Protein AF-T0N5T0-F1 (afdb_monomer_lite)

pLDDT: mean 90.46, std 10.59, range [44.19, 98.5]

Sequence (216 aa):
MKPPRFGLLTALMFLIEILILVGFSSSGIFDNVLLHVFKGQVSNSKTVLGQFPSIFLNNLKVATIEFIPILGQAIFIYSNINDGVITSSIGLQRHVPGLFIFASVAIEPHTWIELYSYAIATSFSLYVIYLAIRNRNFLRNLGSTTVYMYCFVVLELALAALFESVEIFWQLNFSPPPLLFLSVIWVPGAIVMIFLGLLFRKILRNMNKLFSGISA

Secondary structure (DSSP, 8-state):
-PPPPHHHHHHHHHHHHHHHHHHHHTS----HHHHHHHHHHS----SHHHHHHHHHHHHHHHHHHHTSTTHHHHHHHHHHHHHHHHHHHHHHHTTS-HHHHHHHHHTSHHHHHHHHHHHHHHHHHHHHHHHHHH-GGGGGGHHHHHHHHHHHHHHHHHHHHHHHHHHHHHHHHSSSPPHHHHHHHHHHHHHHHHHHHHHHHHHHHHHHHHHHTT--

Structure (mmCIF, N/CA/C/O backbone):
data_AF-T0N5T0-F1
#
_entry.id   AF-T0N5T0-F1
#
loop_
_atom_site.group_PDB
_atom_site.id
_atom_site.type_symbol
_atom_site.label_atom_id
_atom_site.label_alt_id
_atom_site.label_comp_id
_atom_site.label_asym_id
_atom_site.label_entity_id
_atom_site.label_seq_id
_atom_site.pdbx_PDB_ins_code
_atom_site.Cartn_x
_atom_site.Cartn_y
_atom_site.Cartn_z
_atom_site.occupancy
_atom_site.B_iso_or_equiv
_atom_site.auth_seq_id
_atom_site.auth_comp_id
_atom_site.auth_asym_id
_atom_site.auth_atom_id
_atom_site.pdbx_PDB_model_num
ATOM 1 N N . MET A 1 1 ? -21.901 -9.656 21.421 1.00 57.06 1 MET A N 1
ATOM 2 C CA . MET A 1 1 ? -20.827 -10.110 20.503 1.00 57.06 1 MET A CA 1
ATOM 3 C C . MET A 1 1 ? -19.609 -9.222 20.714 1.00 57.06 1 MET A C 1
ATOM 5 O O . MET A 1 1 ? -19.786 -8.012 20.784 1.00 57.06 1 MET A O 1
ATOM 9 N N . LYS A 1 2 ? -18.408 -9.792 20.881 1.00 63.53 2 LYS A N 1
ATOM 10 C CA . LYS A 1 2 ? -17.167 -9.003 21.008 1.00 63.53 2 LYS A CA 1
ATOM 11 C C . LYS A 1 2 ? -16.773 -8.446 19.627 1.00 63.53 2 LYS A C 1
ATOM 13 O O . LYS A 1 2 ? -16.967 -9.169 18.651 1.00 63.53 2 LYS A O 1
ATOM 18 N N . PRO A 1 3 ? -16.251 -7.207 19.525 1.00 65.50 3 PRO A N 1
ATOM 19 C CA . PRO A 1 3 ? -15.755 -6.683 18.255 1.00 65.50 3 PRO A CA 1
ATOM 20 C C . PRO A 1 3 ? -14.644 -7.585 17.692 1.00 65.50 3 PRO A C 1
ATOM 22 O O . PRO A 1 3 ? -13.873 -8.155 18.477 1.00 65.50 3 PRO A O 1
ATOM 25 N N . PRO A 1 4 ? -14.540 -7.724 16.357 1.00 76.25 4 PRO A N 1
ATOM 26 C CA . PRO A 1 4 ? -13.412 -8.413 15.746 1.00 76.25 4 PRO A CA 1
ATOM 27 C C . PRO A 1 4 ? -12.109 -7.702 16.126 1.00 76.25 4 PRO A C 1
ATOM 29 O O . PRO A 1 4 ? -12.057 -6.477 16.252 1.00 76.25 4 PRO A O 1
ATOM 32 N N . ARG A 1 5 ? -11.038 -8.473 16.333 1.00 87.38 5 ARG A N 1
ATOM 33 C CA . ARG A 1 5 ? -9.715 -7.901 16.611 1.00 87.38 5 ARG A CA 1
ATOM 34 C C . ARG A 1 5 ? -9.251 -7.146 15.369 1.00 87.38 5 ARG A C 1
ATOM 36 O O . ARG A 1 5 ? -9.098 -7.770 14.325 1.00 87.38 5 ARG A O 1
ATOM 43 N N . PHE A 1 6 ? -8.977 -5.849 15.496 1.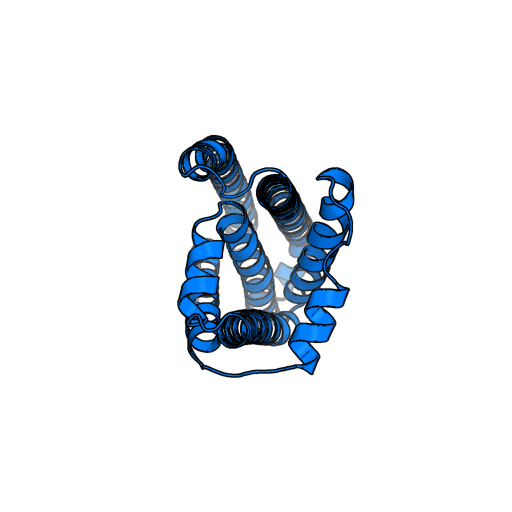00 90.19 6 PHE A N 1
ATOM 44 C CA . PHE A 1 6 ? -8.588 -5.005 14.362 1.00 90.19 6 PHE A CA 1
ATOM 45 C C . PHE A 1 6 ? -7.429 -5.597 13.547 1.00 90.19 6 PHE A C 1
ATOM 47 O O . PHE A 1 6 ? -7.538 -5.731 12.340 1.00 90.19 6 PHE A O 1
ATOM 54 N N . GLY A 1 7 ? -6.367 -6.066 14.211 1.00 90.44 7 GLY A N 1
ATOM 55 C CA . GLY A 1 7 ? -5.235 -6.679 13.509 1.00 90.44 7 GLY A CA 1
ATOM 56 C C . GLY A 1 7 ? -5.584 -7.961 12.736 1.00 90.44 7 GLY A C 1
ATOM 57 O O . GLY A 1 7 ? -4.963 -8.232 11.717 1.00 90.44 7 GLY A O 1
ATOM 58 N N . LEU A 1 8 ? -6.588 -8.731 13.181 1.00 92.00 8 LEU A N 1
ATOM 59 C CA . LEU A 1 8 ? -7.081 -9.884 12.417 1.00 92.00 8 LEU A CA 1
ATOM 60 C C . LEU A 1 8 ? -7.857 -9.419 11.181 1.00 92.00 8 LEU A C 1
ATOM 62 O O . LEU A 1 8 ? -7.684 -9.994 10.116 1.00 92.00 8 LEU A O 1
ATOM 66 N N . LEU A 1 9 ? -8.678 -8.375 11.321 1.00 94.44 9 LEU A N 1
ATOM 67 C CA . LEU A 1 9 ? -9.394 -7.776 10.197 1.00 94.44 9 LEU A CA 1
ATOM 68 C C . LEU A 1 9 ? -8.412 -7.258 9.136 1.00 94.44 9 LEU A C 1
ATOM 70 O O . LEU A 1 9 ? -8.557 -7.617 7.975 1.00 94.44 9 LEU A O 1
ATOM 74 N N . THR A 1 10 ? -7.362 -6.541 9.547 1.00 96.19 10 THR A N 1
ATOM 75 C CA . THR A 1 10 ? -6.275 -6.095 8.658 1.00 96.19 10 THR A CA 1
ATOM 76 C C . THR A 1 10 ? -5.603 -7.250 7.933 1.00 96.19 10 THR A C 1
ATOM 78 O O . THR A 1 10 ? -5.450 -7.188 6.720 1.00 96.19 10 THR A O 1
ATOM 81 N N . ALA A 1 11 ? -5.257 -8.331 8.635 1.00 96.12 11 ALA A N 1
ATOM 82 C CA . ALA A 1 11 ? -4.648 -9.498 7.997 1.00 96.12 11 ALA A CA 1
ATOM 83 C C . ALA A 1 11 ? -5.583 -10.172 6.974 1.00 96.12 11 ALA A C 1
ATOM 85 O O . ALA A 1 11 ? -5.121 -10.643 5.939 1.00 96.12 11 ALA A O 1
ATOM 86 N N . LEU A 1 12 ? -6.892 -10.209 7.248 1.00 97.19 12 LEU A N 1
ATOM 87 C CA . LEU A 1 12 ? -7.883 -10.742 6.312 1.00 97.19 12 LEU A CA 1
ATOM 88 C C . LEU A 1 12 ? -8.050 -9.842 5.084 1.00 97.19 12 LEU A C 1
ATOM 90 O O . LEU A 1 12 ? -8.068 -10.363 3.973 1.00 97.19 12 LEU A O 1
ATOM 94 N N . MET A 1 13 ? -8.137 -8.520 5.266 1.00 97.44 13 MET A N 1
ATOM 95 C CA . MET A 1 13 ? -8.242 -7.580 4.144 1.00 97.44 13 MET A CA 1
ATOM 96 C C . MET A 1 13 ? -6.997 -7.620 3.262 1.00 97.44 13 MET A C 1
ATOM 98 O O . MET A 1 13 ? -7.132 -7.696 2.048 1.00 97.44 13 MET A O 1
ATOM 102 N N . PHE A 1 14 ? -5.815 -7.702 3.869 1.00 98.00 14 PHE A N 1
ATOM 103 C CA . PHE A 1 14 ? -4.551 -7.880 3.158 1.00 98.00 14 PHE A CA 1
ATOM 104 C C . PHE A 1 14 ? -4.514 -9.175 2.329 1.00 98.00 14 PHE A C 1
ATOM 106 O O . PHE A 1 14 ? -4.047 -9.196 1.195 1.00 98.00 14 PHE A O 1
ATOM 113 N N . LEU A 1 15 ? -5.046 -10.279 2.864 1.00 98.25 15 LEU A N 1
ATOM 114 C CA . LEU A 1 15 ? -5.145 -11.525 2.103 1.00 98.25 15 LEU A CA 1
ATOM 115 C C . LEU A 1 15 ? -6.135 -11.402 0.934 1.00 98.25 15 LEU A C 1
ATOM 117 O O . LEU A 1 15 ? -5.850 -11.887 -0.157 1.00 98.25 15 LEU A O 1
ATOM 121 N N . ILE A 1 16 ? -7.292 -10.771 1.157 1.00 98.31 16 ILE A N 1
ATOM 122 C CA . ILE A 1 16 ? -8.303 -10.540 0.113 1.00 98.31 16 ILE A CA 1
ATOM 123 C C . ILE A 1 16 ? -7.718 -9.691 -1.018 1.00 98.31 16 ILE A C 1
ATOM 125 O O . ILE A 1 16 ? -7.894 -10.033 -2.183 1.00 98.31 16 ILE A O 1
ATOM 129 N N . GLU A 1 17 ? -6.994 -8.633 -0.673 1.00 97.69 17 GLU A N 1
ATOM 130 C CA . GLU A 1 17 ? -6.283 -7.759 -1.603 1.00 97.69 17 GLU A CA 1
ATOM 131 C C . GLU A 1 17 ? -5.334 -8.541 -2.517 1.00 97.69 17 GLU A C 1
ATOM 133 O O . GLU A 1 17 ? -5.476 -8.507 -3.740 1.00 97.69 17 GLU A O 1
ATOM 138 N N . ILE A 1 18 ? -4.447 -9.353 -1.929 1.00 98.12 18 ILE A N 1
ATOM 139 C CA . ILE A 1 18 ? -3.526 -10.216 -2.682 1.00 98.12 18 ILE A CA 1
ATOM 140 C C . ILE A 1 18 ? -4.292 -11.158 -3.616 1.00 98.12 18 ILE A C 1
ATOM 142 O O . ILE A 1 18 ? -3.895 -11.345 -4.765 1.00 98.12 18 ILE A O 1
ATOM 146 N N . LEU A 1 19 ? -5.387 -11.762 -3.148 1.00 98.38 19 LEU A N 1
ATOM 147 C CA . LEU A 1 19 ? -6.178 -12.683 -3.966 1.00 98.38 19 LEU A CA 1
ATOM 148 C C . LEU A 1 19 ? -6.824 -11.982 -5.167 1.00 98.38 19 LEU A C 1
ATOM 150 O O . LEU A 1 19 ? -6.833 -12.554 -6.258 1.00 98.38 19 LEU A O 1
ATOM 154 N N . ILE A 1 20 ? -7.330 -10.757 -4.992 1.00 98.31 20 ILE A N 1
ATOM 155 C CA . ILE A 1 20 ? -7.878 -9.954 -6.094 1.00 98.31 20 ILE A CA 1
ATOM 156 C C . ILE A 1 20 ? -6.763 -9.629 -7.092 1.00 98.31 20 ILE A C 1
ATOM 158 O O . ILE A 1 20 ? -6.918 -9.909 -8.281 1.00 98.31 20 ILE A O 1
ATOM 162 N N . LEU A 1 21 ? -5.622 -9.122 -6.619 1.00 98.00 21 LEU A N 1
ATOM 163 C CA . LEU A 1 21 ? -4.493 -8.754 -7.477 1.00 98.00 21 LEU A CA 1
ATOM 164 C C . LEU A 1 21 ? -3.963 -9.949 -8.272 1.00 98.00 21 LEU A C 1
ATOM 166 O O . LEU A 1 21 ? -3.800 -9.849 -9.487 1.00 98.00 21 LEU A O 1
ATOM 170 N N . VAL A 1 22 ? -3.761 -11.103 -7.632 1.00 98.12 22 VAL A N 1
ATOM 171 C CA . VAL A 1 22 ? -3.330 -12.341 -8.304 1.00 98.12 22 VAL A CA 1
ATOM 172 C C . VAL A 1 22 ? -4.378 -12.817 -9.313 1.00 98.12 22 VAL A C 1
ATOM 174 O O . VAL A 1 22 ? -4.033 -13.180 -10.442 1.00 98.12 22 VAL A O 1
ATOM 177 N N . GLY A 1 23 ? -5.660 -12.796 -8.938 1.00 98.00 23 GLY A N 1
ATOM 178 C CA . GLY A 1 23 ? -6.760 -13.221 -9.802 1.00 98.00 23 GLY A CA 1
ATOM 179 C C . GLY A 1 23 ? -6.876 -12.369 -11.066 1.00 98.00 23 GLY A C 1
ATOM 180 O O . GLY A 1 23 ? -6.917 -12.902 -12.172 1.00 98.00 23 GLY A O 1
ATOM 181 N N . PHE A 1 24 ? -6.857 -11.042 -10.931 1.00 98.31 24 PHE A N 1
ATOM 182 C CA . PHE A 1 24 ? -6.993 -10.142 -12.078 1.00 98.31 24 PHE A CA 1
ATOM 183 C C . PHE A 1 24 ? -5.697 -9.999 -12.884 1.00 98.31 24 PHE A C 1
ATOM 185 O O . PHE A 1 24 ? -5.770 -9.930 -14.111 1.00 98.31 24 PHE A O 1
ATOM 192 N N . SER A 1 25 ? -4.520 -10.095 -12.260 1.00 97.62 25 SER A N 1
ATOM 193 C CA . SER A 1 25 ? -3.235 -10.135 -12.983 1.00 97.62 25 SER A CA 1
ATOM 194 C C . SER A 1 25 ? -3.070 -11.392 -13.840 1.00 97.62 25 SER A C 1
ATOM 196 O O . SER A 1 25 ? -2.354 -11.371 -14.840 1.00 97.62 25 SER A O 1
ATOM 198 N N . SER A 1 26 ? -3.725 -12.499 -13.475 1.00 96.94 26 SER A N 1
ATOM 199 C CA . SER A 1 26 ? -3.70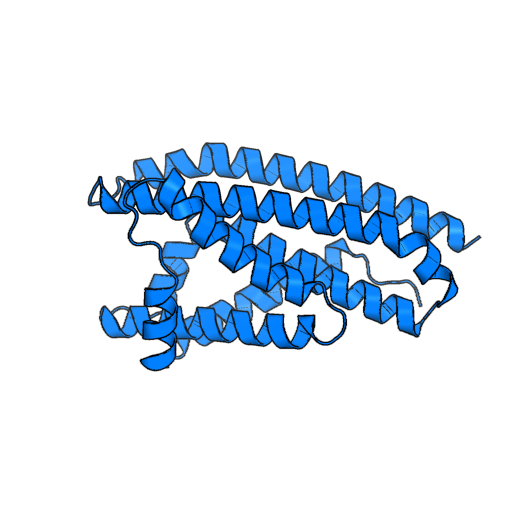8 -13.756 -14.239 1.00 96.94 26 SER A CA 1
ATOM 200 C C . SER A 1 26 ? -4.874 -13.904 -15.224 1.00 96.94 26 SER A C 1
ATOM 202 O O . SER A 1 26 ? -4.928 -14.888 -15.958 1.00 96.94 26 SER A O 1
ATOM 204 N N . SER A 1 27 ? -5.780 -12.923 -15.284 1.00 96.00 27 SER A N 1
ATOM 205 C CA . SER A 1 27 ? -7.032 -13.020 -16.046 1.00 96.00 27 SER A CA 1
ATOM 206 C C . SER A 1 27 ? -6.866 -13.001 -17.570 1.00 96.00 27 SER A C 1
ATOM 208 O O . SER A 1 27 ? -7.750 -13.470 -18.283 1.00 96.00 27 SER A O 1
ATOM 210 N N . GLY A 1 28 ? -5.767 -12.439 -18.088 1.00 94.62 28 GLY A N 1
ATOM 211 C CA . GLY A 1 28 ? -5.600 -12.221 -19.528 1.00 94.62 28 GLY A CA 1
ATOM 212 C C . GLY A 1 28 ? -6.523 -11.133 -20.092 1.00 94.62 28 GLY A C 1
ATOM 213 O O . GLY A 1 28 ? -6.705 -11.051 -21.305 1.00 94.62 28 GLY A O 1
ATOM 214 N N . ILE A 1 29 ? -7.107 -10.291 -19.233 1.00 96.50 29 ILE A N 1
ATOM 215 C CA . ILE A 1 29 ? -7.874 -9.115 -19.650 1.00 96.50 29 ILE A CA 1
ATOM 216 C C . ILE A 1 29 ? -6.902 -8.044 -20.158 1.00 96.50 29 ILE A C 1
ATOM 218 O O . ILE A 1 29 ? -5.885 -7.763 -19.518 1.00 96.50 29 ILE A O 1
ATOM 222 N N . PHE A 1 30 ? -7.231 -7.448 -21.306 1.00 95.56 30 PHE A N 1
ATOM 223 C CA . PHE A 1 30 ? -6.518 -6.316 -21.893 1.00 95.56 30 PHE A CA 1
ATOM 224 C C . PHE A 1 30 ? -7.443 -5.103 -21.983 1.00 95.56 30 PHE A C 1
ATOM 226 O O . PHE A 1 30 ? -8.421 -5.128 -22.732 1.00 95.56 30 PHE A O 1
ATOM 233 N N . ASP A 1 31 ? -7.118 -4.036 -21.256 1.00 96.25 31 ASP A N 1
ATOM 234 C CA . ASP A 1 31 ? -7.855 -2.772 -21.293 1.00 96.25 31 ASP A CA 1
ATOM 235 C C . ASP A 1 31 ? -6.925 -1.620 -21.700 1.00 96.25 31 ASP A C 1
ATOM 237 O O . ASP A 1 31 ? -6.117 -1.114 -20.916 1.00 96.25 31 ASP A O 1
ATOM 241 N N . ASN A 1 32 ? -7.054 -1.188 -22.957 1.00 94.19 32 ASN A N 1
ATOM 242 C CA . ASN A 1 32 ? -6.278 -0.078 -23.510 1.00 94.19 32 ASN A CA 1
ATOM 243 C C . ASN A 1 32 ? -6.578 1.265 -22.839 1.00 94.19 32 ASN A C 1
ATOM 245 O O . ASN A 1 32 ? -5.682 2.103 -22.735 1.00 94.19 32 ASN A O 1
ATOM 249 N N . VAL A 1 33 ? -7.829 1.497 -22.436 1.00 95.56 33 VAL A N 1
ATOM 250 C CA . VAL A 1 33 ? -8.246 2.775 -21.850 1.00 95.56 33 VAL A CA 1
ATOM 251 C C . VAL A 1 33 ? -7.637 2.891 -20.464 1.00 95.56 33 VAL A C 1
ATOM 253 O O . VAL A 1 33 ? -6.979 3.888 -20.165 1.00 95.56 33 VAL A O 1
ATOM 256 N N . LEU A 1 34 ? -7.779 1.843 -19.654 1.00 93.38 34 LEU A N 1
ATOM 257 C CA . LEU A 1 34 ? -7.213 1.796 -18.313 1.00 93.38 34 LEU A CA 1
ATOM 258 C C . LEU A 1 34 ? -5.680 1.880 -18.345 1.00 93.38 34 LEU A C 1
ATOM 260 O O . LEU A 1 34 ? -5.093 2.677 -17.616 1.00 93.38 34 LEU A O 1
ATOM 264 N N . LEU A 1 35 ? -5.028 1.144 -19.252 1.00 93.56 35 LEU A N 1
ATOM 265 C CA . LEU A 1 35 ? -3.575 1.203 -19.430 1.00 93.56 35 LEU A CA 1
ATOM 266 C C . LEU A 1 35 ? -3.090 2.596 -19.866 1.00 93.56 35 LEU A C 1
ATOM 268 O O . LEU A 1 35 ? -2.029 3.045 -19.432 1.00 93.56 35 LEU A O 1
ATOM 272 N N . HIS A 1 36 ? -3.841 3.290 -20.725 1.00 93.69 36 HIS A N 1
ATOM 273 C CA . HIS A 1 36 ? -3.515 4.656 -21.137 1.00 93.69 36 HIS A CA 1
ATOM 274 C C . HIS A 1 36 ? -3.661 5.648 -19.976 1.00 93.69 36 HIS A C 1
ATOM 276 O O . HIS A 1 36 ? -2.784 6.488 -19.777 1.00 93.69 36 HIS A O 1
ATOM 282 N N . VAL A 1 37 ? -4.737 5.540 -19.187 1.00 92.19 37 VAL A N 1
ATOM 283 C CA . VAL A 1 37 ? -4.940 6.361 -17.981 1.00 92.19 37 VAL A CA 1
ATOM 284 C C . VAL A 1 37 ? -3.801 6.145 -16.987 1.00 92.19 37 VAL A C 1
ATOM 286 O O . VAL A 1 37 ? -3.223 7.126 -16.523 1.00 92.19 37 VAL A O 1
ATOM 289 N N . PHE A 1 38 ? -3.423 4.890 -16.735 1.00 89.81 38 PHE A N 1
ATOM 290 C CA . PHE A 1 38 ? -2.294 4.545 -15.871 1.00 89.81 38 PHE A CA 1
ATOM 291 C C . PHE A 1 38 ? -0.991 5.195 -16.350 1.00 89.81 38 PHE A C 1
ATOM 293 O O . PHE A 1 38 ? -0.329 5.902 -15.597 1.00 89.81 38 PHE A O 1
ATOM 300 N N . LYS A 1 39 ? -0.652 5.056 -17.638 1.00 88.88 39 LYS A N 1
ATOM 301 C CA . LYS A 1 39 ? 0.551 5.683 -18.214 1.00 88.88 39 LYS A CA 1
ATOM 302 C C . LYS A 1 39 ? 0.553 7.208 -18.088 1.00 88.88 39 LYS A C 1
ATOM 304 O O . LYS A 1 39 ? 1.623 7.792 -17.972 1.00 88.88 39 LYS A O 1
ATOM 309 N N . GLY A 1 40 ? -0.619 7.846 -18.096 1.00 86.75 40 GLY A N 1
ATOM 310 C CA . GLY A 1 40 ? -0.758 9.286 -17.868 1.00 86.75 40 GLY A CA 1
ATOM 311 C C . GLY A 1 40 ? -0.572 9.724 -16.409 1.00 86.75 40 GLY A C 1
ATOM 312 O O . GLY A 1 40 ? -0.316 10.901 -16.168 1.00 86.75 40 GLY A O 1
ATOM 313 N N . GLN A 1 41 ? -0.700 8.807 -15.445 1.00 83.81 41 GLN A N 1
ATOM 314 C CA . GLN A 1 41 ? -0.488 9.062 -14.011 1.00 83.81 41 GLN A CA 1
ATOM 315 C C . GLN A 1 41 ? 0.971 8.855 -13.580 1.00 83.81 41 GLN A C 1
ATOM 317 O O . GLN A 1 41 ? 1.399 9.385 -12.553 1.00 83.81 41 GLN A O 1
ATOM 322 N N . VAL A 1 42 ? 1.745 8.103 -14.365 1.00 82.62 42 VAL A N 1
ATOM 323 C CA . VAL A 1 42 ? 3.173 7.888 -14.123 1.00 82.62 42 VAL A CA 1
ATOM 324 C C . VAL A 1 42 ? 3.948 9.166 -14.456 1.00 82.62 42 VAL A C 1
ATOM 326 O O . VAL A 1 42 ? 3.836 9.723 -15.548 1.00 82.62 42 VAL A O 1
ATOM 329 N N . SER A 1 43 ? 4.757 9.639 -13.506 1.00 81.94 43 SER A N 1
ATOM 330 C CA . SER A 1 43 ? 5.606 10.817 -13.703 1.00 81.94 43 SER A CA 1
ATOM 331 C C . SER A 1 43 ? 6.642 10.571 -14.803 1.00 81.94 43 SER A C 1
ATOM 333 O O . SER A 1 43 ? 7.361 9.575 -14.784 1.00 81.94 43 SER A O 1
ATOM 335 N N . ASN A 1 44 ? 6.798 11.537 -15.714 1.00 83.38 44 ASN A N 1
ATOM 336 C CA . ASN A 1 44 ? 7.882 11.538 -16.705 1.00 83.38 44 ASN A CA 1
ATOM 337 C C . ASN A 1 44 ? 9.254 11.905 -16.099 1.00 83.38 44 ASN A C 1
ATOM 339 O O . ASN A 1 44 ? 10.259 11.944 -16.816 1.00 83.38 44 ASN A O 1
ATOM 343 N N . SER A 1 45 ? 9.316 12.224 -14.800 1.00 86.62 45 SER A N 1
ATOM 344 C CA . SER A 1 45 ? 10.577 12.539 -14.131 1.00 86.62 45 SER A CA 1
ATOM 345 C C . SER A 1 45 ? 11.499 11.324 -14.083 1.00 86.62 45 SER A C 1
ATOM 347 O O . SER A 1 45 ? 11.085 10.217 -13.747 1.00 86.62 45 SER A O 1
ATOM 349 N N . LYS A 1 46 ? 12.789 11.557 -14.328 1.00 85.94 46 LYS A N 1
ATOM 350 C CA . LYS A 1 46 ? 13.854 10.557 -14.157 1.00 85.94 46 LYS A CA 1
ATOM 351 C C . LYS A 1 46 ? 14.546 10.633 -12.796 1.00 85.94 46 LYS A C 1
ATOM 353 O O . LYS A 1 46 ? 15.551 9.964 -12.604 1.00 85.94 46 LYS A O 1
ATOM 358 N N . THR A 1 47 ? 14.074 11.482 -11.882 1.00 92.38 47 THR A N 1
ATOM 359 C CA . THR A 1 47 ? 14.656 11.664 -10.543 1.00 92.38 47 THR A CA 1
ATOM 360 C C . THR A 1 47 ? 13.707 11.158 -9.465 1.00 92.38 47 THR A C 1
ATOM 362 O O . THR A 1 47 ? 12.494 11.334 -9.583 1.00 92.38 47 THR A O 1
ATOM 365 N N . VAL A 1 48 ? 14.270 10.626 -8.374 1.00 91.94 48 VAL A N 1
ATOM 366 C CA . VAL A 1 48 ? 13.514 10.157 -7.197 1.00 91.94 48 VAL A CA 1
ATOM 367 C C . VAL A 1 48 ? 12.550 11.241 -6.696 1.00 91.94 48 VAL A C 1
ATOM 369 O O . VAL A 1 48 ? 11.352 11.008 -6.570 1.00 91.94 48 VAL A O 1
ATOM 372 N N . LEU A 1 49 ? 13.047 12.468 -6.496 1.00 93.56 49 LEU A N 1
ATOM 373 C CA . LEU A 1 49 ? 12.239 13.581 -5.980 1.00 93.56 49 LEU A CA 1
ATOM 374 C C . LEU A 1 49 ? 11.131 14.041 -6.937 1.00 93.56 49 LEU A C 1
ATOM 376 O O . LEU A 1 49 ? 10.140 14.602 -6.481 1.00 93.56 49 LEU A O 1
ATOM 380 N N . GLY A 1 50 ? 11.280 13.830 -8.248 1.00 92.88 50 GLY A N 1
ATOM 381 C CA . GLY A 1 50 ? 10.234 14.177 -9.213 1.00 92.88 50 GLY A CA 1
ATOM 382 C C . GLY A 1 50 ? 9.206 13.064 -9.446 1.00 92.88 50 GLY A C 1
ATOM 383 O O . GLY A 1 50 ? 8.144 13.334 -10.004 1.00 92.88 50 GLY A O 1
ATOM 384 N N . GLN A 1 51 ? 9.500 11.825 -9.044 1.00 92.38 51 GLN A N 1
ATOM 385 C CA . GLN A 1 51 ? 8.550 10.706 -9.094 1.00 92.38 51 GLN A CA 1
ATOM 386 C C . GLN A 1 51 ? 7.711 10.627 -7.819 1.00 92.38 51 GLN A C 1
ATOM 388 O O . GLN A 1 51 ? 6.490 10.476 -7.900 1.00 92.38 51 GLN A O 1
ATOM 393 N N . PHE A 1 52 ? 8.352 10.845 -6.667 1.00 95.94 52 PHE A N 1
ATOM 394 C CA . PHE A 1 52 ? 7.755 10.712 -5.341 1.00 95.94 52 PHE A CA 1
ATOM 395 C C . PHE A 1 52 ? 6.374 11.369 -5.189 1.00 95.94 52 PHE A C 1
ATOM 397 O O . PHE A 1 52 ? 5.453 10.674 -4.764 1.00 95.94 52 PHE A O 1
ATOM 404 N N . PRO A 1 53 ? 6.153 12.652 -5.555 1.00 95.50 53 PRO A N 1
ATOM 405 C CA . PRO A 1 53 ? 4.855 13.285 -5.336 1.00 95.50 53 PRO A CA 1
ATOM 406 C C . PRO A 1 53 ? 3.729 12.631 -6.137 1.00 95.50 53 PRO A C 1
ATOM 408 O O . PRO A 1 53 ? 2.611 12.555 -5.644 1.00 95.50 53 PRO A O 1
ATOM 411 N N . SER A 1 54 ? 4.014 12.156 -7.355 1.00 94.06 54 SER A N 1
ATOM 412 C CA . SER A 1 54 ? 3.006 11.530 -8.220 1.00 94.06 54 SER A CA 1
ATOM 413 C C . SER A 1 54 ? 2.532 10.208 -7.626 1.00 94.06 54 SER A C 1
ATOM 415 O O . SER A 1 54 ? 1.331 9.994 -7.488 1.00 94.06 54 SER A O 1
ATOM 417 N N . ILE A 1 55 ? 3.486 9.372 -7.209 1.00 95.31 55 ILE A N 1
ATOM 418 C CA . ILE A 1 55 ? 3.233 8.064 -6.597 1.00 95.31 55 ILE A CA 1
ATOM 419 C C . ILE A 1 55 ? 2.512 8.250 -5.259 1.00 95.31 55 ILE A C 1
ATOM 421 O O . ILE A 1 55 ? 1.402 7.759 -5.058 1.00 95.31 55 ILE A O 1
ATOM 425 N N . PHE A 1 56 ? 3.090 9.064 -4.371 1.00 97.69 56 PHE A N 1
ATOM 426 C CA . PHE A 1 56 ? 2.539 9.308 -3.043 1.00 97.69 56 PHE A CA 1
ATOM 427 C C . PHE A 1 56 ? 1.119 9.876 -3.094 1.00 97.69 56 PHE A C 1
ATOM 429 O O . PHE A 1 56 ? 0.238 9.380 -2.397 1.00 97.69 56 PHE A O 1
ATOM 436 N N . LEU A 1 57 ? 0.869 10.911 -3.905 1.00 96.69 57 LEU A N 1
ATOM 437 C CA . LEU A 1 57 ? -0.454 11.537 -3.971 1.00 96.69 57 LEU A CA 1
ATOM 438 C C . LEU A 1 57 ? -1.493 10.630 -4.629 1.00 96.69 57 LEU A C 1
ATOM 440 O O . LEU A 1 57 ? -2.659 10.683 -4.234 1.00 96.69 57 LEU A O 1
ATOM 444 N N . ASN A 1 58 ? -1.095 9.803 -5.600 1.00 94.75 58 ASN A N 1
ATOM 445 C CA . ASN A 1 58 ? -1.992 8.819 -6.194 1.00 94.75 58 ASN A CA 1
ATOM 446 C C . ASN A 1 58 ? -2.455 7.801 -5.144 1.00 94.75 58 ASN A C 1
ATOM 448 O O . ASN A 1 58 ? -3.658 7.650 -4.918 1.00 94.75 58 ASN A O 1
ATOM 452 N N . ASN A 1 59 ? -1.509 7.198 -4.428 1.00 96.75 59 ASN A N 1
ATOM 453 C CA . ASN A 1 59 ? -1.798 6.150 -3.451 1.00 96.75 59 ASN A CA 1
ATOM 454 C C . ASN A 1 59 ? -2.518 6.719 -2.225 1.00 96.75 59 ASN A C 1
ATOM 456 O O . ASN A 1 59 ? -3.504 6.158 -1.743 1.00 96.75 59 ASN A O 1
ATOM 460 N N . LEU A 1 60 ? -2.115 7.912 -1.771 1.00 98.06 60 LEU A N 1
ATOM 461 C CA . LEU A 1 60 ? -2.803 8.612 -0.690 1.00 98.06 60 LEU A CA 1
ATOM 462 C C . LEU A 1 60 ? -4.251 8.939 -1.061 1.00 98.06 60 LEU A C 1
ATOM 464 O O . LEU A 1 60 ? -5.138 8.801 -0.218 1.00 98.06 60 LEU A O 1
ATOM 468 N N . LYS A 1 61 ? -4.521 9.360 -2.302 1.00 97.12 61 LYS A N 1
ATOM 469 C CA . LYS A 1 61 ? -5.888 9.626 -2.772 1.00 97.12 61 LYS A CA 1
ATOM 470 C C . LYS A 1 61 ? -6.754 8.370 -2.683 1.00 97.12 61 LYS A C 1
ATOM 472 O O . LYS A 1 61 ? -7.866 8.465 -2.165 1.00 97.12 61 LYS A O 1
ATOM 477 N N . VAL A 1 62 ? -6.262 7.224 -3.156 1.00 96.88 62 VAL A N 1
ATOM 478 C CA . VAL A 1 62 ? -6.989 5.944 -3.084 1.00 96.88 62 VAL A CA 1
ATOM 479 C C . VAL A 1 62 ? -7.241 5.561 -1.625 1.00 96.88 62 VAL A C 1
ATOM 481 O O . VAL A 1 62 ? -8.400 5.452 -1.220 1.00 96.88 62 VAL A O 1
ATOM 484 N N . ALA A 1 63 ? -6.193 5.503 -0.800 1.00 97.50 63 ALA A N 1
ATOM 485 C CA . ALA A 1 63 ? -6.308 5.138 0.612 1.00 97.50 63 ALA A CA 1
ATOM 486 C C . ALA A 1 63 ? -7.247 6.067 1.399 1.00 97.50 63 ALA A C 1
ATOM 488 O O . ALA A 1 63 ? -8.009 5.620 2.255 1.00 97.50 63 ALA A O 1
ATOM 489 N N . THR A 1 64 ? -7.247 7.369 1.097 1.00 97.88 64 THR A N 1
ATOM 490 C CA . THR A 1 64 ? -8.140 8.345 1.746 1.00 97.88 64 THR A CA 1
ATOM 491 C C . THR A 1 64 ? -9.606 8.029 1.475 1.00 97.88 64 THR A C 1
ATOM 493 O O . THR A 1 64 ? -10.446 8.172 2.363 1.00 97.88 64 THR A O 1
ATOM 496 N N . ILE A 1 65 ? -9.929 7.581 0.261 1.00 97.50 65 ILE A N 1
ATOM 497 C CA . ILE A 1 65 ? -11.288 7.166 -0.085 1.00 97.50 65 ILE A CA 1
ATOM 498 C C . ILE A 1 65 ? -11.620 5.829 0.592 1.00 97.50 65 ILE A C 1
ATOM 500 O O . ILE A 1 65 ? -12.731 5.666 1.098 1.00 97.50 65 ILE A O 1
ATOM 504 N N . GLU A 1 66 ? -10.661 4.906 0.682 1.00 97.31 66 GLU A N 1
ATOM 505 C CA . GLU A 1 66 ? -10.819 3.629 1.394 1.00 97.31 66 GLU A CA 1
ATOM 506 C C . GLU A 1 66 ? -11.112 3.791 2.892 1.00 97.31 66 GLU A C 1
ATOM 508 O O . GLU A 1 66 ? -11.849 2.990 3.470 1.00 97.31 66 GLU A O 1
ATOM 513 N N . PHE A 1 67 ? -10.636 4.875 3.512 1.00 94.94 67 PHE A N 1
ATOM 514 C CA . PHE A 1 67 ? -10.981 5.246 4.889 1.00 94.94 67 PHE A CA 1
ATOM 515 C C . PHE A 1 67 ? -12.464 5.602 5.085 1.00 94.94 67 PHE A C 1
ATOM 517 O O . PHE A 1 67 ? -12.957 5.557 6.217 1.00 94.94 67 PHE A O 1
ATOM 524 N N . ILE A 1 68 ? -13.193 5.958 4.021 1.00 94.56 68 ILE A N 1
ATOM 525 C CA . ILE A 1 68 ? -14.600 6.359 4.110 1.00 94.56 68 ILE A CA 1
ATOM 526 C C . ILE A 1 68 ? -15.467 5.105 4.332 1.00 94.56 68 ILE A C 1
ATOM 528 O O . ILE A 1 68 ? -15.422 4.172 3.526 1.00 94.56 68 ILE A O 1
ATOM 532 N N . PRO A 1 69 ? -16.294 5.044 5.393 1.00 92.44 69 PRO A N 1
ATOM 533 C CA . PRO A 1 69 ? -17.241 3.951 5.607 1.00 92.44 69 PRO A CA 1
ATOM 534 C C . PRO A 1 69 ? -18.134 3.704 4.385 1.00 92.44 69 PRO A C 1
ATOM 536 O O . PRO A 1 69 ? -18.638 4.649 3.783 1.00 92.44 69 PRO A O 1
ATOM 539 N N . ILE A 1 70 ? -18.383 2.432 4.061 1.00 92.19 70 ILE A N 1
ATOM 540 C CA . ILE A 1 70 ? -19.199 1.953 2.927 1.00 92.19 70 ILE A CA 1
ATOM 541 C C . ILE A 1 70 ? -18.538 2.230 1.570 1.00 92.19 70 ILE A C 1
ATOM 543 O O . ILE A 1 70 ? -18.207 1.280 0.863 1.00 92.19 70 ILE A O 1
ATOM 547 N N . LEU A 1 71 ? -18.299 3.499 1.227 1.00 94.56 71 LEU A N 1
ATOM 548 C CA . LEU A 1 71 ? -17.674 3.895 -0.039 1.00 94.56 71 LEU A CA 1
ATOM 549 C C . LEU A 1 71 ? -16.282 3.279 -0.199 1.00 94.56 71 LEU A C 1
ATOM 551 O O . LEU A 1 71 ? -15.951 2.769 -1.265 1.00 94.56 71 LEU A O 1
ATOM 555 N N . GLY A 1 72 ? -15.501 3.263 0.878 1.00 93.75 72 GLY A N 1
ATOM 556 C CA . GLY A 1 72 ? -14.151 2.728 0.866 1.00 93.75 72 GLY A CA 1
ATOM 557 C C . GLY A 1 72 ? -14.081 1.243 0.529 1.00 93.75 72 GLY A C 1
ATOM 558 O O . GLY A 1 72 ? -13.148 0.825 -0.134 1.00 93.75 72 GLY A O 1
ATOM 559 N N . GLN A 1 73 ? -15.107 0.459 0.874 1.00 95.62 73 GLN A N 1
ATOM 560 C CA . GLN A 1 73 ? -15.150 -0.971 0.540 1.00 95.62 73 GLN A CA 1
ATOM 561 C C . GLN A 1 73 ? -15.358 -1.202 -0.957 1.00 95.62 73 GLN A C 1
ATOM 563 O O . GLN A 1 73 ? -14.739 -2.083 -1.547 1.00 95.62 73 GLN A O 1
ATOM 568 N N . ALA A 1 74 ? -16.224 -0.397 -1.579 1.00 96.00 74 ALA A N 1
ATOM 569 C CA . ALA A 1 74 ? -16.430 -0.451 -3.021 1.00 96.00 74 ALA A CA 1
ATOM 570 C C . ALA A 1 74 ? -15.159 -0.023 -3.766 1.00 96.00 74 ALA A C 1
ATOM 572 O O . ALA A 1 74 ? -14.782 -0.652 -4.753 1.00 96.00 74 ALA A O 1
ATOM 573 N N . ILE A 1 75 ? -14.488 1.016 -3.264 1.00 96.94 75 ILE A N 1
ATOM 574 C CA . ILE A 1 75 ? -13.266 1.546 -3.867 1.00 96.94 75 ILE A CA 1
ATOM 575 C C . ILE A 1 75 ? -12.097 0.585 -3.703 1.00 96.94 75 ILE A C 1
ATOM 577 O O . ILE A 1 75 ? -11.432 0.353 -4.696 1.00 96.94 75 ILE A O 1
ATOM 581 N N . PHE A 1 76 ? -11.928 -0.050 -2.544 1.00 97.31 76 PHE A N 1
ATOM 582 C CA . PHE A 1 76 ? -10.918 -1.085 -2.314 1.00 97.31 76 PHE A CA 1
ATOM 583 C C . PHE A 1 76 ? -11.019 -2.254 -3.297 1.00 97.31 76 PHE A C 1
ATOM 585 O O . PHE A 1 76 ? -10.018 -2.727 -3.826 1.00 97.31 76 PHE A O 1
ATOM 592 N N . ILE A 1 77 ? -12.235 -2.735 -3.570 1.00 97.38 77 ILE A N 1
ATOM 593 C CA . ILE A 1 77 ? -12.426 -3.800 -4.562 1.00 97.38 77 ILE A CA 1
ATOM 594 C C . ILE A 1 77 ? -12.108 -3.264 -5.962 1.00 97.38 77 ILE A C 1
ATOM 596 O O . ILE A 1 77 ? -11.406 -3.914 -6.731 1.00 97.38 77 ILE A O 1
ATOM 600 N N . TYR A 1 78 ? -12.618 -2.078 -6.297 1.00 97.06 78 TYR A N 1
ATOM 601 C CA . TYR A 1 78 ? -12.449 -1.473 -7.615 1.00 97.06 78 TYR A CA 1
ATOM 602 C C . TYR A 1 78 ? -10.985 -1.133 -7.947 1.00 97.06 78 TYR A C 1
ATOM 604 O O . TYR A 1 78 ? -10.542 -1.432 -9.055 1.00 97.06 78 TYR A O 1
ATOM 612 N N . SER A 1 79 ? -10.232 -0.542 -7.014 1.00 96.44 79 SER A N 1
ATOM 613 C CA . SER A 1 79 ? -8.809 -0.213 -7.176 1.00 96.44 79 SER A CA 1
ATOM 614 C C . SER A 1 79 ? -7.992 -1.477 -7.426 1.00 96.44 79 SER A C 1
ATOM 616 O O . SER A 1 79 ? -7.336 -1.575 -8.457 1.00 96.44 79 SER A O 1
ATOM 618 N N . ASN A 1 80 ? -8.154 -2.499 -6.584 1.00 97.56 80 ASN A N 1
ATOM 619 C CA . ASN A 1 80 ? -7.434 -3.766 -6.726 1.00 97.56 80 ASN A CA 1
ATOM 620 C C . ASN A 1 80 ? -7.758 -4.520 -8.023 1.00 97.56 80 ASN A C 1
ATOM 622 O O . ASN A 1 80 ? -6.878 -5.136 -8.628 1.00 97.56 80 ASN A O 1
ATOM 626 N N . ILE A 1 81 ? -9.013 -4.472 -8.482 1.00 98.19 81 ILE A N 1
ATOM 627 C CA . ILE A 1 81 ? -9.381 -5.016 -9.797 1.00 98.19 81 ILE A CA 1
ATOM 628 C C . ILE A 1 81 ? -8.635 -4.268 -10.901 1.00 98.19 81 ILE A C 1
ATOM 630 O O . ILE A 1 81 ? -8.044 -4.905 -11.775 1.00 98.19 81 ILE A O 1
ATOM 634 N N . ASN A 1 82 ? -8.643 -2.935 -10.864 1.00 96.81 82 ASN A N 1
ATOM 635 C CA . ASN A 1 82 ? -7.980 -2.123 -11.876 1.00 96.81 82 ASN A CA 1
ATOM 636 C C . ASN A 1 82 ? -6.473 -2.367 -11.910 1.00 96.81 82 ASN A C 1
ATOM 638 O O . ASN A 1 82 ? -5.933 -2.552 -12.997 1.00 96.81 82 ASN A O 1
ATOM 642 N N . ASP A 1 83 ? -5.809 -2.441 -10.760 1.00 96.19 83 ASP A N 1
ATOM 643 C CA . ASP A 1 83 ? -4.366 -2.690 -10.689 1.00 96.19 83 ASP A CA 1
ATOM 644 C C . ASP A 1 83 ? -4.011 -4.081 -11.225 1.00 96.19 83 ASP A C 1
AT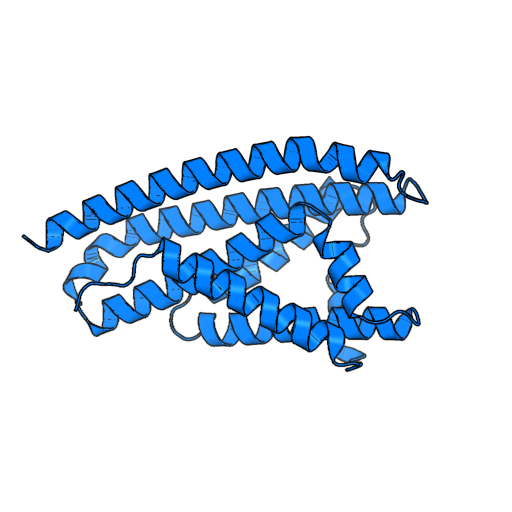OM 646 O O . ASP A 1 83 ? -3.061 -4.242 -12.000 1.00 96.19 83 ASP A O 1
ATOM 650 N N . GLY A 1 84 ? -4.838 -5.089 -10.927 1.00 97.62 84 GLY A N 1
ATOM 651 C CA . GLY A 1 84 ? -4.711 -6.416 -11.526 1.00 97.62 84 GLY A CA 1
ATOM 652 C C . GLY A 1 84 ? -4.916 -6.409 -13.048 1.00 97.62 84 GLY A C 1
ATOM 653 O O . GLY A 1 84 ? -4.141 -7.023 -13.783 1.00 97.62 84 GLY A O 1
ATOM 654 N N . VAL A 1 85 ? -5.911 -5.677 -13.560 1.00 98.19 85 VAL A N 1
ATOM 655 C CA . VAL A 1 85 ? -6.163 -5.551 -15.010 1.00 98.19 85 VAL A CA 1
ATOM 656 C C . VAL A 1 85 ? -5.055 -4.762 -15.715 1.00 98.19 85 VAL A C 1
ATOM 658 O O . VAL A 1 85 ? -4.644 -5.147 -16.813 1.00 98.19 85 VAL A O 1
ATOM 661 N N . ILE A 1 86 ? -4.523 -3.702 -15.101 1.00 97.12 86 ILE A N 1
ATOM 662 C CA . ILE A 1 86 ? -3.360 -2.952 -15.603 1.00 97.12 86 ILE A CA 1
ATOM 663 C C . ILE A 1 86 ? -2.164 -3.893 -15.712 1.00 97.12 86 ILE A C 1
ATOM 665 O O . ILE A 1 86 ? -1.523 -3.960 -16.761 1.00 97.12 86 ILE A O 1
ATOM 669 N N . THR A 1 87 ? -1.913 -4.677 -14.668 1.00 96.88 87 THR A N 1
ATOM 670 C CA . THR A 1 87 ? -0.823 -5.654 -14.624 1.00 96.88 87 THR A CA 1
ATOM 671 C C . THR A 1 87 ? -0.969 -6.726 -15.709 1.00 96.88 87 THR A C 1
ATOM 673 O O . THR A 1 87 ? -0.013 -7.006 -16.441 1.00 96.88 87 THR A O 1
ATOM 676 N N . SER A 1 88 ? -2.179 -7.266 -15.895 1.00 98.00 88 SER A N 1
ATOM 677 C CA . SER A 1 88 ? -2.507 -8.169 -17.009 1.00 98.00 88 SER A CA 1
ATOM 678 C C . SER A 1 88 ? -2.259 -7.507 -18.369 1.00 98.00 88 SER A C 1
ATOM 680 O O . SER A 1 88 ? -1.619 -8.094 -19.245 1.00 98.00 88 SER A O 1
ATOM 682 N N . SER A 1 89 ? -2.678 -6.250 -18.531 1.00 97.88 89 SER A N 1
ATOM 683 C CA . SER A 1 89 ? -2.544 -5.504 -19.785 1.00 97.88 89 SER A CA 1
ATOM 684 C C . SER A 1 89 ? -1.084 -5.213 -20.144 1.00 97.88 89 SER A C 1
ATOM 686 O O . SER A 1 89 ? -0.691 -5.347 -21.305 1.00 97.88 89 SER A O 1
ATOM 688 N N . ILE A 1 90 ? -0.255 -4.867 -19.152 1.00 95.94 90 ILE A N 1
ATOM 689 C CA . ILE A 1 90 ? 1.198 -4.708 -19.311 1.00 95.94 90 ILE A CA 1
ATOM 690 C C . ILE A 1 90 ? 1.833 -6.033 -19.734 1.00 95.94 90 ILE A C 1
ATOM 692 O O . ILE A 1 90 ? 2.663 -6.046 -20.644 1.00 95.94 90 ILE A O 1
ATOM 696 N N . GLY A 1 91 ? 1.436 -7.141 -19.103 1.00 96.00 91 GLY A N 1
ATOM 697 C CA . GLY A 1 91 ? 1.911 -8.475 -19.462 1.00 96.00 91 GLY A CA 1
ATOM 698 C C . GLY A 1 91 ? 1.626 -8.804 -20.924 1.00 96.00 91 GLY A C 1
ATOM 699 O O . GLY A 1 91 ? 2.546 -9.103 -21.687 1.00 96.00 91 GLY A O 1
ATOM 700 N N . LEU A 1 92 ? 0.373 -8.645 -21.350 1.00 96.06 92 LEU A N 1
ATOM 701 C CA . LEU A 1 92 ? -0.037 -8.890 -22.734 1.00 96.06 92 LEU A CA 1
ATOM 702 C C . LEU A 1 92 ? 0.703 -7.992 -23.732 1.00 96.06 92 LEU A C 1
ATOM 704 O O . LEU A 1 92 ? 1.154 -8.489 -24.763 1.00 96.06 92 LEU A O 1
ATOM 708 N N . GLN A 1 93 ? 0.919 -6.709 -23.409 1.00 95.81 93 GLN A N 1
ATOM 709 C CA . GLN A 1 93 ? 1.717 -5.799 -24.242 1.00 95.81 93 GLN A CA 1
ATOM 710 C C . GLN A 1 93 ? 3.182 -6.252 -24.377 1.00 95.81 93 GLN A C 1
ATOM 712 O O . GLN A 1 93 ? 3.814 -5.996 -25.401 1.00 95.81 93 GLN A O 1
ATOM 717 N N . ARG A 1 94 ? 3.735 -6.904 -23.350 1.00 94.19 94 ARG A N 1
ATOM 718 C CA . ARG A 1 94 ? 5.123 -7.393 -23.316 1.00 94.19 94 ARG A CA 1
ATOM 719 C C . ARG A 1 94 ? 5.263 -8.862 -23.721 1.00 94.19 94 ARG A C 1
ATOM 721 O O . ARG A 1 94 ? 6.370 -9.384 -23.657 1.00 94.19 94 ARG A O 1
ATOM 728 N N . HIS A 1 95 ? 4.177 -9.526 -24.123 1.00 95.50 95 HIS A N 1
ATOM 729 C CA . HIS A 1 95 ? 4.134 -10.970 -24.382 1.00 95.50 95 HIS A CA 1
ATOM 730 C C . HIS A 1 95 ? 4.615 -11.828 -23.193 1.00 95.50 95 HIS A C 1
ATOM 732 O O . HIS A 1 95 ? 5.213 -12.887 -23.373 1.00 95.50 95 HIS A O 1
ATOM 738 N N . VAL A 1 96 ? 4.335 -11.377 -21.969 1.00 95.62 96 VAL A N 1
ATOM 739 C CA . VAL A 1 96 ? 4.657 -12.067 -20.712 1.00 95.62 96 VAL A CA 1
ATOM 740 C C . VAL A 1 96 ? 3.360 -12.259 -19.918 1.00 95.62 96 VAL A C 1
ATOM 742 O O . VAL A 1 96 ? 2.535 -11.349 -19.894 1.00 95.62 96 VAL A O 1
ATOM 745 N N . PRO A 1 97 ? 3.118 -13.400 -19.246 1.00 95.62 97 PRO A N 1
ATOM 746 C CA . PRO A 1 97 ? 1.902 -13.545 -18.449 1.00 95.62 97 PRO A CA 1
ATOM 747 C C . PRO A 1 97 ? 1.830 -12.476 -17.348 1.00 95.62 97 PRO A C 1
ATOM 749 O O . PRO A 1 97 ? 2.819 -12.236 -16.656 1.00 95.62 97 PRO A O 1
ATOM 752 N N . GLY A 1 98 ? 0.664 -11.851 -17.156 1.00 95.19 98 GLY A N 1
ATOM 753 C CA . GLY A 1 98 ? 0.496 -10.758 -16.187 1.00 95.19 98 GLY A CA 1
ATOM 754 C C . GLY A 1 98 ? 0.875 -11.142 -14.755 1.00 95.19 98 GLY A C 1
ATOM 755 O O . GLY A 1 98 ? 1.436 -10.329 -14.030 1.00 95.19 98 GLY A O 1
ATOM 756 N N . LEU A 1 99 ? 0.711 -12.413 -14.374 1.00 95.38 99 LEU A N 1
ATOM 757 C CA . LEU A 1 99 ? 1.179 -12.923 -13.083 1.00 95.38 99 LEU A CA 1
ATOM 758 C C . LEU A 1 99 ? 2.697 -12.760 -12.880 1.00 95.38 99 LEU A C 1
ATOM 760 O O . LEU A 1 99 ? 3.127 -12.513 -11.760 1.00 95.38 99 LEU A O 1
ATOM 764 N N . PHE A 1 100 ? 3.511 -12.855 -13.936 1.00 96.00 100 PHE A N 1
ATOM 765 C CA . PHE A 1 100 ? 4.948 -12.576 -13.833 1.00 96.00 100 PHE A CA 1
ATOM 766 C C . PHE A 1 100 ? 5.228 -11.085 -13.661 1.00 96.00 100 PHE A C 1
ATOM 768 O O . PHE A 1 100 ? 6.176 -10.734 -12.967 1.00 96.00 100 PHE A O 1
ATOM 775 N N . ILE A 1 101 ? 4.404 -10.211 -14.248 1.00 95.56 101 ILE A N 1
ATOM 776 C CA . ILE A 1 101 ? 4.502 -8.765 -14.019 1.00 95.56 101 ILE A CA 1
ATOM 777 C C . ILE A 1 101 ? 4.173 -8.464 -12.555 1.00 95.56 101 ILE A C 1
ATOM 779 O O . ILE A 1 101 ? 4.989 -7.844 -11.879 1.00 95.56 101 ILE A O 1
ATOM 783 N N . PHE A 1 102 ? 3.065 -9.000 -12.033 1.00 95.81 102 PHE A N 1
ATOM 784 C CA . PHE A 1 102 ? 2.734 -8.902 -10.609 1.00 95.81 102 PHE A CA 1
ATOM 785 C C . PHE A 1 102 ? 3.867 -9.434 -9.727 1.00 95.81 102 PHE A C 1
ATOM 787 O O . PHE A 1 102 ? 4.317 -8.737 -8.828 1.00 95.81 102 PHE A O 1
ATOM 794 N N . ALA A 1 103 ? 4.379 -10.636 -10.010 1.00 95.06 103 ALA A N 1
ATOM 795 C CA . ALA A 1 103 ? 5.464 -11.235 -9.237 1.00 95.06 103 ALA A CA 1
ATOM 796 C C . ALA A 1 103 ? 6.748 -10.394 -9.280 1.00 95.06 103 ALA A C 1
ATOM 798 O O . ALA A 1 103 ? 7.442 -10.311 -8.274 1.00 95.06 103 ALA A O 1
ATOM 799 N N . SER A 1 104 ? 7.058 -9.759 -10.415 1.00 91.75 104 SER A N 1
ATOM 800 C CA . SER A 1 104 ? 8.232 -8.889 -10.531 1.00 91.75 104 SER A CA 1
ATOM 801 C C . SER A 1 104 ? 8.133 -7.653 -9.639 1.00 91.75 104 SER A C 1
ATOM 803 O O . SER A 1 104 ? 9.122 -7.284 -9.021 1.00 91.75 104 SER A O 1
ATOM 805 N N . VAL A 1 105 ? 6.935 -7.072 -9.520 1.00 92.06 105 VAL A N 1
ATOM 806 C CA . VAL A 1 105 ? 6.668 -5.918 -8.652 1.00 92.06 105 VAL A CA 1
ATOM 807 C C . VAL A 1 105 ? 6.578 -6.359 -7.191 1.00 92.06 105 VAL A C 1
ATOM 809 O O . VAL A 1 105 ? 7.203 -5.757 -6.335 1.00 92.06 105 VAL A O 1
ATOM 812 N N . ALA A 1 106 ? 5.929 -7.488 -6.899 1.00 94.56 106 ALA A N 1
ATOM 813 C CA . ALA A 1 106 ? 5.791 -8.033 -5.548 1.00 94.56 106 ALA A CA 1
ATOM 814 C C . ALA A 1 106 ? 7.113 -8.504 -4.908 1.00 94.56 106 ALA A C 1
ATOM 816 O O . ALA A 1 106 ? 7.136 -8.820 -3.720 1.00 94.56 106 ALA A O 1
ATOM 817 N N . ILE A 1 107 ? 8.215 -8.581 -5.658 1.00 93.12 107 ILE A N 1
ATOM 818 C CA . ILE A 1 107 ? 9.553 -8.794 -5.083 1.00 93.12 107 ILE A CA 1
ATOM 819 C C . ILE A 1 107 ? 10.120 -7.484 -4.523 1.00 93.12 107 ILE A C 1
ATOM 821 O O . ILE A 1 107 ? 11.072 -7.533 -3.755 1.00 93.12 107 ILE A O 1
ATOM 825 N N . GLU A 1 108 ? 9.552 -6.328 -4.844 1.00 93.38 108 GLU A N 1
ATOM 826 C CA . GLU A 1 108 ? 10.024 -5.040 -4.352 1.00 93.38 108 GLU A CA 1
ATOM 827 C C . GLU A 1 108 ? 9.397 -4.691 -2.986 1.00 93.38 108 GLU A C 1
ATOM 829 O O . GLU A 1 108 ? 8.225 -4.993 -2.722 1.00 93.38 108 GLU A O 1
ATOM 834 N N . PRO A 1 109 ? 10.151 -4.054 -2.073 1.00 96.25 109 PRO A N 1
ATOM 835 C CA . PRO A 1 109 ? 9.662 -3.739 -0.734 1.00 96.25 109 PRO A CA 1
ATOM 836 C C . PRO A 1 109 ? 8.518 -2.716 -0.720 1.00 96.25 109 PRO A C 1
ATOM 838 O O . PRO A 1 109 ? 7.679 -2.799 0.182 1.00 96.25 109 PRO A O 1
ATOM 841 N N . HIS A 1 110 ? 8.445 -1.776 -1.679 1.00 96.75 110 HIS A N 1
ATOM 842 C CA . HIS A 1 110 ? 7.357 -0.785 -1.715 1.00 96.75 110 HIS A CA 1
ATOM 843 C C . HIS A 1 110 ? 5.979 -1.456 -1.764 1.00 96.75 110 HIS A C 1
ATOM 845 O O . HIS A 1 110 ? 5.078 -1.034 -1.041 1.00 96.75 110 HIS A O 1
ATOM 851 N N . THR A 1 111 ? 5.838 -2.542 -2.537 1.00 96.62 111 THR A N 1
ATOM 852 C CA . THR A 1 111 ? 4.562 -3.233 -2.748 1.00 96.62 111 THR A CA 1
ATOM 853 C C . THR A 1 111 ? 3.988 -3.741 -1.433 1.00 96.62 111 THR A C 1
ATOM 855 O O . THR A 1 111 ? 2.813 -3.553 -1.145 1.00 96.62 111 THR A O 1
ATOM 858 N N . TRP A 1 112 ? 4.815 -4.335 -0.572 1.00 97.62 112 TRP A N 1
ATOM 859 C CA . TRP A 1 112 ? 4.344 -4.868 0.708 1.00 97.62 112 TRP A CA 1
ATOM 860 C C . TRP A 1 112 ? 3.924 -3.772 1.685 1.00 97.62 112 TRP A C 1
ATOM 862 O O . TRP A 1 112 ? 2.960 -3.956 2.427 1.00 97.62 112 TRP A O 1
ATOM 872 N N . ILE A 1 113 ? 4.631 -2.640 1.685 1.00 98.06 113 ILE A N 1
ATOM 873 C CA . ILE A 1 113 ? 4.293 -1.486 2.526 1.00 98.06 113 ILE A CA 1
ATOM 874 C C . ILE A 1 113 ? 2.985 -0.851 2.034 1.00 98.06 113 ILE A C 1
ATOM 876 O O . ILE A 1 113 ? 2.103 -0.550 2.838 1.00 98.06 113 ILE A O 1
ATOM 880 N N . GLU A 1 114 ? 2.834 -0.689 0.721 1.00 97.88 114 GLU A N 1
ATOM 881 C CA . GLU A 1 114 ? 1.647 -0.105 0.102 1.00 97.88 114 GLU A CA 1
ATOM 882 C C . GLU A 1 114 ? 0.394 -0.959 0.317 1.00 97.88 114 GLU A C 1
ATOM 884 O O . GLU A 1 114 ? -0.577 -0.468 0.892 1.00 97.88 114 GLU A O 1
ATOM 889 N N . LEU A 1 115 ? 0.434 -2.244 -0.046 1.00 97.44 115 LEU A N 1
ATOM 890 C CA . LEU A 1 115 ? -0.708 -3.149 0.127 1.00 97.44 115 LEU A CA 1
ATOM 891 C C . LEU A 1 115 ? -1.131 -3.223 1.604 1.00 97.44 115 LEU A C 1
ATOM 893 O O . LEU A 1 115 ? -2.307 -3.172 1.953 1.00 97.44 115 LEU A O 1
ATOM 897 N N . TYR A 1 116 ? -0.168 -3.255 2.531 1.00 97.88 116 TYR A N 1
ATOM 898 C CA . TYR A 1 116 ? -0.503 -3.238 3.955 1.00 97.88 116 TYR A CA 1
ATOM 899 C C . TYR A 1 116 ? -1.211 -1.940 4.390 1.00 97.88 116 TYR A C 1
ATOM 901 O O . TYR A 1 116 ? -2.116 -1.983 5.231 1.00 97.88 116 TYR A O 1
ATOM 909 N N . SER A 1 117 ? -0.860 -0.807 3.776 1.00 98.06 117 SER A N 1
ATOM 910 C CA . SER A 1 117 ? -1.488 0.496 4.025 1.00 98.06 117 SER A CA 1
ATOM 911 C C . SER A 1 117 ? -2.963 0.506 3.607 1.00 98.06 117 SER A C 1
ATOM 913 O O . SER A 1 117 ? -3.821 0.957 4.377 1.00 98.06 117 SER A O 1
ATOM 915 N N . TYR A 1 118 ? -3.283 -0.029 2.424 1.00 97.88 118 TYR A N 1
ATOM 916 C CA . TYR A 1 118 ? -4.663 -0.156 1.930 1.00 97.88 118 TYR A CA 1
ATOM 917 C C . TYR A 1 118 ? -5.479 -1.128 2.783 1.00 97.88 118 TYR A C 1
ATOM 919 O O . TYR A 1 118 ? -6.580 -0.799 3.244 1.00 97.88 118 TYR A O 1
ATOM 927 N N . ALA A 1 119 ? -4.898 -2.276 3.144 1.00 97.88 119 ALA A N 1
ATOM 928 C CA . ALA A 1 119 ? -5.521 -3.211 4.074 1.00 97.88 119 ALA A CA 1
ATOM 929 C C . ALA A 1 119 ? -5.877 -2.553 5.419 1.00 97.88 119 ALA A C 1
ATOM 931 O O . ALA A 1 119 ? -6.945 -2.831 5.982 1.00 97.88 119 ALA A O 1
ATOM 932 N N . ILE A 1 120 ? -5.027 -1.665 5.949 1.00 97.69 120 ILE A N 1
ATOM 933 C CA . ILE A 1 120 ? -5.320 -0.891 7.165 1.00 97.69 120 ILE A CA 1
ATOM 934 C C . ILE A 1 120 ? -6.455 0.108 6.934 1.00 97.69 120 ILE A C 1
ATOM 936 O O . ILE A 1 120 ? -7.384 0.138 7.750 1.00 97.69 120 ILE A O 1
ATOM 940 N N . ALA A 1 121 ? -6.403 0.901 5.862 1.00 97.69 121 ALA A N 1
ATOM 941 C CA . ALA A 1 121 ? -7.419 1.907 5.539 1.00 97.69 121 ALA A CA 1
ATOM 942 C C . ALA A 1 121 ? -8.814 1.275 5.420 1.00 97.69 121 ALA A C 1
ATOM 944 O O . ALA A 1 121 ? -9.763 1.661 6.115 1.00 97.69 121 ALA A O 1
ATOM 945 N N . THR A 1 122 ? -8.907 0.207 4.634 1.00 97.50 122 THR A N 1
ATOM 946 C CA . THR A 1 122 ? -10.139 -0.552 4.415 1.00 97.50 122 THR A CA 1
ATOM 947 C C . THR A 1 122 ? -10.627 -1.245 5.687 1.00 97.50 122 THR A C 1
ATOM 949 O O . THR A 1 122 ? -11.823 -1.211 6.000 1.00 97.50 122 THR A O 1
ATOM 952 N N . SER A 1 123 ? -9.723 -1.814 6.489 1.00 96.44 123 SER A N 1
ATOM 953 C CA . SER A 1 123 ? -10.084 -2.408 7.786 1.00 96.44 123 SER A CA 1
ATOM 954 C C . SER A 1 123 ? -10.600 -1.375 8.776 1.00 96.44 123 SER A C 1
ATOM 956 O O . SER A 1 123 ? -11.515 -1.661 9.550 1.00 96.44 123 SER A O 1
ATOM 958 N N . PHE A 1 124 ? -10.038 -0.166 8.758 1.00 95.12 124 PHE A N 1
ATOM 959 C CA . PHE A 1 124 ? -10.526 0.948 9.557 1.00 95.12 124 PHE A CA 1
ATOM 960 C C . PHE A 1 124 ? -11.944 1.335 9.165 1.00 95.12 124 PHE A C 1
ATOM 962 O O . PHE A 1 124 ? -12.813 1.384 10.037 1.00 95.12 124 PHE A O 1
ATOM 969 N N . SER A 1 125 ? -12.210 1.495 7.871 1.00 94.88 125 SER A N 1
ATOM 970 C CA . SER A 1 125 ? -13.556 1.738 7.347 1.00 94.88 125 SER A CA 1
ATOM 971 C C . SER A 1 125 ? -14.559 0.669 7.813 1.00 94.88 125 SER A C 1
ATOM 973 O O . SER A 1 125 ? -15.581 1.012 8.416 1.00 94.88 125 SER A O 1
ATOM 975 N N . LEU A 1 126 ? -14.240 -0.626 7.682 1.00 94.25 126 LEU A N 1
ATOM 976 C CA . LEU A 1 126 ? -15.084 -1.726 8.187 1.00 94.25 126 LEU A CA 1
ATOM 977 C C . LEU A 1 126 ? -15.296 -1.678 9.702 1.00 94.25 126 LEU A C 1
ATOM 979 O O . LEU A 1 126 ? -16.406 -1.906 10.192 1.00 94.25 126 LEU A O 1
ATOM 983 N N . TYR A 1 127 ? -14.240 -1.385 10.456 1.00 90.81 127 TYR A N 1
ATOM 984 C CA . TYR A 1 127 ? -14.312 -1.291 11.908 1.00 90.81 127 TYR A CA 1
ATOM 985 C C . TYR A 1 127 ? -15.239 -0.148 12.345 1.00 90.81 127 TYR A C 1
ATOM 987 O O . TYR A 1 127 ? -16.069 -0.337 13.237 1.00 90.81 127 TYR A O 1
ATOM 995 N N . VAL A 1 128 ? -15.178 1.007 11.673 1.00 90.62 128 VAL A N 1
ATOM 996 C CA . VAL A 1 128 ? -16.099 2.130 11.907 1.00 90.62 128 VAL A CA 1
ATOM 997 C C . VAL A 1 128 ? -17.542 1.744 11.584 1.00 90.62 128 VAL A C 1
ATOM 999 O O . VAL A 1 128 ? -18.424 2.024 12.397 1.00 90.62 128 VAL A O 1
ATOM 1002 N N . ILE A 1 129 ? -17.799 1.056 10.463 1.00 90.75 129 ILE A N 1
ATOM 1003 C CA . ILE A 1 129 ? -19.145 0.562 10.107 1.00 90.75 129 ILE A CA 1
ATOM 1004 C C . ILE A 1 129 ? -19.693 -0.344 11.215 1.00 90.75 129 ILE A C 1
ATOM 1006 O O . ILE A 1 129 ? -20.809 -0.135 11.698 1.00 90.75 129 ILE A O 1
ATOM 1010 N N . TYR A 1 130 ? -18.899 -1.324 11.660 1.00 89.12 130 TYR A N 1
ATOM 1011 C CA . TYR A 1 130 ? -19.291 -2.246 12.727 1.00 89.12 130 TYR A CA 1
ATOM 1012 C C . TYR A 1 130 ? -19.692 -1.497 14.007 1.00 89.12 130 TYR A C 1
ATOM 1014 O O . TYR A 1 130 ? -20.719 -1.800 14.624 1.00 89.12 130 TYR A O 1
ATOM 1022 N N . LEU A 1 131 ? -18.903 -0.496 14.399 1.00 85.44 131 LEU A N 1
ATOM 1023 C CA . LEU A 1 131 ? -19.151 0.297 15.600 1.00 85.44 131 LEU A CA 1
ATOM 1024 C C . LEU A 1 131 ? -20.362 1.217 15.462 1.00 85.44 131 LEU A C 1
ATOM 1026 O O . LEU A 1 131 ? -21.159 1.297 16.395 1.00 85.44 131 LEU A O 1
ATOM 1030 N N . ALA A 1 132 ? -20.543 1.860 14.308 1.00 86.56 132 ALA A N 1
ATOM 1031 C CA . ALA A 1 132 ? -21.689 2.726 14.040 1.00 86.56 132 ALA A CA 1
ATOM 1032 C C . ALA A 1 132 ? -23.022 1.966 14.158 1.00 86.56 132 ALA A C 1
ATOM 1034 O O . ALA A 1 132 ? -24.000 2.508 14.676 1.00 86.56 132 ALA A O 1
ATOM 1035 N N . ILE A 1 133 ? -23.044 0.696 13.740 1.00 86.88 133 ILE A N 1
ATOM 1036 C CA . ILE A 1 133 ? -24.218 -0.183 13.848 1.00 86.88 133 ILE A CA 1
ATOM 1037 C C . ILE A 1 133 ? -24.456 -0.631 15.298 1.00 86.88 133 ILE A C 1
ATOM 1039 O O . ILE A 1 133 ? -25.604 -0.770 15.720 1.00 86.88 133 ILE A O 1
ATOM 1043 N N . ARG A 1 134 ? -23.394 -0.892 16.072 1.00 82.56 134 ARG A N 1
ATOM 1044 C CA . ARG A 1 134 ? -23.503 -1.562 17.381 1.00 82.56 134 ARG A CA 1
ATOM 1045 C C . ARG A 1 134 ? -23.489 -0.639 18.597 1.00 82.56 134 ARG A C 1
ATOM 1047 O O . ARG A 1 134 ? -24.082 -1.011 19.605 1.00 82.56 134 ARG A O 1
ATOM 1054 N N . ASN A 1 135 ? -22.816 0.510 18.558 1.00 71.25 135 ASN A N 1
ATOM 1055 C CA . ASN A 1 135 ? -22.696 1.390 19.722 1.00 71.25 135 ASN A CA 1
ATOM 1056 C C . ASN A 1 135 ? -22.445 2.857 19.325 1.00 71.25 135 ASN A C 1
ATOM 1058 O O . ASN A 1 135 ? -21.305 3.281 19.141 1.00 71.25 135 ASN A O 1
ATOM 1062 N N . ARG A 1 136 ? -23.510 3.670 19.261 1.00 65.12 136 ARG A N 1
ATOM 1063 C CA . ARG A 1 136 ? -23.418 5.095 18.880 1.00 65.12 136 ARG A CA 1
ATOM 1064 C C . ARG A 1 136 ? -22.591 5.948 19.848 1.00 65.12 136 ARG A C 1
ATOM 1066 O O . ARG A 1 136 ? -21.945 6.893 19.406 1.00 65.12 136 ARG A O 1
ATOM 1073 N N . ASN A 1 137 ? -22.540 5.593 21.135 1.00 65.75 137 ASN A N 1
ATOM 1074 C CA . ASN A 1 137 ? -21.750 6.328 22.135 1.00 65.75 137 ASN A CA 1
ATOM 1075 C C . ASN A 1 137 ? -20.235 6.193 21.897 1.00 65.75 137 ASN A C 1
ATOM 1077 O O . ASN A 1 137 ? -19.447 7.006 22.377 1.00 65.75 137 ASN A O 1
ATOM 1081 N N . PHE A 1 138 ? -19.831 5.202 21.102 1.00 65.81 138 PHE A N 1
ATOM 1082 C CA . PHE A 1 138 ? -18.446 4.937 20.736 1.00 65.81 138 PHE A CA 1
ATOM 1083 C C . PHE A 1 138 ? -17.901 5.902 19.671 1.00 65.81 138 PHE A C 1
ATOM 1085 O O . PHE A 1 138 ? -16.692 6.125 19.598 1.00 65.81 138 PHE A O 1
ATOM 1092 N N . LEU A 1 139 ? -18.783 6.535 18.885 1.00 67.62 139 LEU A N 1
ATOM 1093 C CA . LEU A 1 139 ? -18.402 7.530 17.874 1.00 67.62 139 LEU A CA 1
ATOM 1094 C C . LEU A 1 139 ? -17.718 8.760 18.496 1.00 67.62 139 LEU A C 1
ATOM 1096 O O . LEU A 1 139 ? -16.917 9.420 17.838 1.00 67.62 139 LEU A O 1
ATOM 1100 N N . ARG A 1 140 ? -17.961 9.033 19.785 1.00 68.50 140 ARG A N 1
ATOM 1101 C CA . ARG A 1 140 ? -17.383 10.180 20.500 1.00 68.50 140 ARG A CA 1
ATOM 1102 C C . ARG A 1 140 ? -15.858 10.096 20.663 1.00 68.50 140 ARG A C 1
ATOM 1104 O O . ARG A 1 140 ? -15.200 11.129 20.644 1.00 68.50 140 ARG A O 1
ATOM 1111 N N . ASN A 1 141 ? -15.293 8.889 20.760 1.00 70.25 141 ASN A N 1
ATOM 1112 C CA . ASN A 1 141 ? -13.845 8.667 20.933 1.00 70.25 141 ASN A CA 1
ATOM 1113 C C . ASN A 1 141 ? -13.135 8.255 19.628 1.00 70.25 141 ASN A C 1
ATOM 1115 O O . ASN A 1 141 ? -11.939 7.958 19.623 1.00 70.25 141 ASN A O 1
ATOM 1119 N N . LEU A 1 142 ? -13.866 8.237 18.510 1.00 81.69 142 LEU A N 1
ATOM 1120 C CA . LEU A 1 142 ? -13.353 7.812 17.209 1.00 81.69 142 LEU A CA 1
ATOM 1121 C C . LEU A 1 142 ? -12.461 8.867 16.551 1.00 81.69 142 LEU A C 1
ATOM 1123 O O . LEU A 1 142 ? -11.575 8.494 15.790 1.00 81.69 142 LEU A O 1
ATOM 1127 N N . GLY A 1 143 ? -12.633 10.153 16.874 1.00 83.62 143 GLY A N 1
ATOM 1128 C CA . GLY A 1 143 ? -11.878 11.245 16.250 1.00 83.62 143 GLY A CA 1
ATOM 1129 C C . GLY A 1 143 ? -10.361 11.092 16.391 1.00 83.62 143 GLY A C 1
ATOM 1130 O O . GLY A 1 143 ? -9.653 11.038 15.390 1.00 83.62 143 GLY A O 1
ATOM 1131 N N . SER A 1 144 ? -9.856 10.932 17.619 1.00 83.69 144 SER A N 1
ATOM 1132 C CA . SER A 1 144 ? -8.414 10.765 17.860 1.00 83.69 144 SER A CA 1
ATOM 1133 C C . SER A 1 144 ? -7.867 9.486 17.228 1.00 83.69 144 SER A C 1
ATOM 1135 O O . SER A 1 144 ? -6.809 9.504 16.606 1.00 83.69 144 SER A O 1
ATOM 1137 N N . THR A 1 145 ? -8.615 8.385 17.324 1.00 86.94 145 THR A N 1
ATOM 1138 C CA . THR A 1 145 ? -8.228 7.106 16.718 1.00 86.94 145 THR A CA 1
ATOM 1139 C C . THR A 1 145 ? -8.156 7.205 15.193 1.00 86.94 145 THR A C 1
ATOM 1141 O O . THR A 1 145 ? -7.200 6.717 14.600 1.00 86.94 145 THR A O 1
ATOM 1144 N N . THR A 1 146 ? -9.124 7.878 14.568 1.00 90.94 146 THR A N 1
ATOM 1145 C CA . THR A 1 146 ? -9.156 8.113 13.116 1.00 90.94 146 THR A CA 1
ATOM 1146 C C . THR A 1 146 ? -7.936 8.907 12.678 1.00 90.94 146 THR A C 1
ATOM 1148 O O . THR A 1 146 ? -7.256 8.499 11.745 1.00 90.94 146 THR A O 1
ATOM 1151 N N . VAL A 1 147 ? -7.606 9.991 13.388 1.00 92.06 147 VAL A N 1
ATOM 1152 C CA . VAL A 1 147 ? -6.424 10.811 13.082 1.00 92.06 147 VAL A CA 1
ATOM 1153 C C . VAL A 1 147 ? -5.140 9.992 13.201 1.00 92.06 147 VAL A C 1
ATOM 1155 O O . VAL A 1 147 ? -4.328 10.019 12.284 1.00 92.06 147 VAL A O 1
ATOM 1158 N N . TYR A 1 148 ? -4.959 9.215 14.276 1.00 92.38 148 TYR A N 1
ATOM 1159 C CA . TYR A 1 148 ? -3.757 8.386 14.428 1.00 92.38 148 TYR A CA 1
ATOM 1160 C C . TYR A 1 148 ? -3.624 7.326 13.332 1.00 92.38 148 TYR A C 1
ATOM 1162 O O . TYR A 1 148 ? -2.526 7.129 12.819 1.00 92.38 148 TYR A O 1
ATOM 1170 N N . MET A 1 149 ? -4.723 6.664 12.965 1.00 94.62 149 MET A N 1
ATOM 1171 C CA . MET A 1 149 ? -4.729 5.647 11.910 1.00 94.62 149 MET A CA 1
ATOM 1172 C C . MET A 1 149 ? -4.478 6.260 10.532 1.00 94.62 149 MET A C 1
ATOM 1174 O O . MET A 1 149 ? -3.689 5.725 9.762 1.00 94.62 149 MET A O 1
ATOM 1178 N N . TYR A 1 150 ? -5.087 7.408 10.246 1.00 96.69 150 TYR A N 1
ATOM 1179 C CA . TYR A 1 150 ? -4.873 8.125 8.995 1.00 96.69 150 TYR A CA 1
ATOM 1180 C C . TYR A 1 150 ? -3.429 8.627 8.874 1.00 96.69 150 TYR A C 1
ATOM 1182 O O . TYR A 1 150 ? -2.779 8.382 7.865 1.00 96.69 150 TYR A O 1
ATOM 1190 N N . CYS A 1 151 ? -2.876 9.251 9.922 1.00 97.19 151 CYS A N 1
ATOM 1191 C CA . CYS A 1 151 ? -1.470 9.663 9.941 1.00 97.19 151 CYS A CA 1
ATOM 1192 C C . CYS A 1 151 ? -0.507 8.478 9.791 1.00 97.19 151 CYS A C 1
ATOM 1194 O O . CYS A 1 151 ? 0.553 8.635 9.192 1.00 97.19 151 CYS A O 1
ATOM 1196 N N . PHE A 1 152 ? -0.862 7.309 10.332 1.00 97.62 152 PHE A N 1
ATOM 1197 C CA . PHE A 1 152 ? -0.077 6.093 10.154 1.00 97.62 152 PHE A CA 1
ATOM 1198 C C . PHE A 1 152 ? -0.068 5.646 8.687 1.00 97.62 152 PHE A C 1
ATOM 1200 O O . PHE A 1 152 ? 1.010 5.502 8.126 1.00 97.62 152 PHE A O 1
ATOM 1207 N N . VAL A 1 153 ? -1.232 5.555 8.036 1.00 98.19 153 VAL A N 1
ATOM 1208 C CA . VAL A 1 153 ? -1.323 5.206 6.605 1.00 98.19 153 VAL A CA 1
ATOM 1209 C C . VAL A 1 153 ? -0.614 6.234 5.716 1.00 98.19 153 VAL A C 1
ATOM 1211 O O . VAL A 1 153 ? 0.102 5.860 4.796 1.00 98.19 153 VAL A O 1
ATOM 1214 N N . VAL A 1 154 ? -0.727 7.533 6.018 1.00 98.50 154 VAL A N 1
ATOM 1215 C CA . VAL A 1 154 ? 0.032 8.590 5.319 1.00 98.50 154 VAL A CA 1
ATOM 1216 C C . VAL A 1 154 ? 1.541 8.340 5.408 1.00 98.50 154 VAL A C 1
ATOM 1218 O O . VAL A 1 154 ? 2.248 8.500 4.415 1.00 98.50 154 VAL A O 1
ATOM 1221 N N . LEU A 1 155 ? 2.042 7.954 6.585 1.00 98.50 155 LEU A N 1
ATOM 1222 C CA . LEU A 1 155 ? 3.456 7.640 6.784 1.00 98.50 155 LEU A CA 1
ATOM 1223 C C . LEU A 1 155 ? 3.875 6.389 6.004 1.00 98.50 155 LEU A C 1
ATOM 1225 O O . LEU A 1 155 ? 4.930 6.407 5.374 1.00 98.50 155 LEU A O 1
ATOM 1229 N N . GLU A 1 156 ? 3.074 5.323 6.035 1.00 98.31 156 GLU A N 1
ATOM 1230 C CA . GLU A 1 156 ? 3.367 4.093 5.291 1.00 98.31 156 GLU A CA 1
ATOM 1231 C C . GLU A 1 156 ? 3.430 4.353 3.785 1.00 98.31 156 GLU A C 1
ATOM 1233 O O . GLU A 1 156 ? 4.426 4.009 3.152 1.00 98.31 156 GLU A O 1
ATOM 1238 N N . LEU A 1 157 ? 2.443 5.059 3.230 1.00 98.44 157 LEU A N 1
ATOM 1239 C CA . LEU A 1 157 ? 2.399 5.392 1.805 1.00 98.44 157 LEU A CA 1
ATOM 1240 C C . LEU A 1 157 ? 3.521 6.339 1.381 1.00 98.44 157 LEU A C 1
ATOM 1242 O O . LEU A 1 157 ? 4.045 6.211 0.278 1.00 98.44 157 LEU A O 1
ATOM 1246 N N . ALA A 1 158 ? 3.930 7.275 2.242 1.00 98.44 158 ALA A N 1
ATOM 1247 C CA . ALA A 1 158 ? 5.099 8.106 1.967 1.00 98.44 158 ALA A CA 1
ATOM 1248 C C . ALA A 1 158 ? 6.377 7.257 1.897 1.00 98.44 158 ALA A C 1
ATOM 1250 O O . ALA A 1 158 ? 7.218 7.468 1.026 1.00 98.44 158 ALA A O 1
ATOM 1251 N N . LEU A 1 159 ? 6.533 6.276 2.786 1.00 98.31 159 LEU A N 1
ATOM 1252 C CA . LEU A 1 159 ? 7.688 5.381 2.752 1.00 98.31 159 LEU A CA 1
ATOM 1253 C C . LEU A 1 159 ? 7.639 4.455 1.532 1.00 98.31 159 LEU A C 1
ATOM 1255 O O . LEU A 1 159 ? 8.652 4.339 0.849 1.00 98.31 159 LEU A O 1
ATOM 1259 N N . ALA A 1 160 ? 6.480 3.877 1.208 1.00 98.12 160 ALA A N 1
ATOM 1260 C CA . ALA A 1 160 ? 6.287 3.074 -0.000 1.00 98.12 160 ALA A CA 1
ATOM 1261 C C . ALA A 1 160 ? 6.648 3.868 -1.265 1.00 98.12 160 ALA A C 1
ATOM 1263 O O . ALA A 1 160 ? 7.509 3.441 -2.028 1.00 98.12 160 ALA A O 1
ATOM 1264 N N . ALA A 1 161 ? 6.105 5.079 -1.419 1.00 97.69 161 ALA A N 1
ATOM 1265 C CA . ALA A 1 161 ? 6.390 5.938 -2.566 1.00 97.69 161 ALA A CA 1
ATOM 1266 C C . ALA A 1 161 ? 7.873 6.319 -2.679 1.00 97.69 161 ALA A C 1
ATOM 1268 O O . ALA A 1 161 ? 8.391 6.490 -3.784 1.00 97.69 161 ALA A O 1
ATOM 1269 N N . LEU A 1 162 ? 8.575 6.464 -1.549 1.00 97.38 162 LEU A N 1
ATOM 1270 C CA . LEU A 1 162 ? 10.017 6.703 -1.546 1.00 97.38 162 LEU A CA 1
ATOM 1271 C C . LEU A 1 162 ? 10.789 5.480 -2.057 1.00 97.38 162 LEU A C 1
ATOM 1273 O O . LEU A 1 162 ? 11.687 5.655 -2.879 1.00 97.38 162 LEU A O 1
ATOM 1277 N N . PHE A 1 163 ? 10.441 4.274 -1.598 1.00 97.00 163 PHE A N 1
ATOM 1278 C CA . PHE A 1 163 ? 11.036 3.030 -2.098 1.00 97.00 163 PHE A CA 1
ATOM 1279 C C . PHE A 1 163 ? 10.777 2.859 -3.595 1.00 97.00 163 PHE A C 1
ATOM 1281 O O . PHE A 1 163 ? 11.735 2.748 -4.356 1.00 97.00 163 PHE A O 1
ATOM 1288 N N . GLU A 1 164 ? 9.525 2.986 -4.031 1.00 95.38 164 GLU A N 1
ATOM 1289 C CA . GLU A 1 164 ? 9.150 2.855 -5.442 1.00 95.38 164 GLU A CA 1
ATOM 1290 C C . GLU A 1 164 ? 9.886 3.880 -6.322 1.00 95.38 164 GLU A C 1
ATOM 1292 O O . GLU A 1 164 ? 10.435 3.545 -7.369 1.00 95.38 164 GLU A O 1
ATOM 1297 N N . SER A 1 165 ? 10.008 5.130 -5.863 1.00 95.25 165 SER A N 1
ATOM 1298 C CA . SER A 1 165 ? 10.760 6.164 -6.591 1.00 95.25 165 SER A CA 1
ATOM 1299 C C . SER A 1 165 ? 12.249 5.824 -6.736 1.00 95.25 165 SER A C 1
ATOM 1301 O O . SER A 1 165 ? 12.871 6.167 -7.743 1.00 95.25 165 SER A O 1
ATOM 1303 N N . VAL A 1 166 ? 12.854 5.184 -5.729 1.00 93.75 166 VAL A N 1
ATOM 1304 C CA . VAL A 1 166 ? 14.254 4.728 -5.782 1.00 93.75 166 VAL A CA 1
ATOM 1305 C C . VAL A 1 166 ? 14.398 3.539 -6.728 1.00 93.75 166 VAL A C 1
ATOM 1307 O O . VAL A 1 166 ? 15.346 3.497 -7.513 1.00 93.75 166 VAL A O 1
ATOM 1310 N N . GLU A 1 167 ? 13.459 2.602 -6.687 1.00 91.81 167 GLU A N 1
ATOM 1311 C CA . GLU A 1 167 ? 13.431 1.421 -7.551 1.00 91.81 167 GLU A CA 1
ATOM 1312 C C . GLU A 1 167 ? 13.270 1.812 -9.021 1.00 91.81 167 GLU A C 1
ATOM 1314 O O . GLU A 1 167 ? 14.089 1.417 -9.853 1.00 91.81 167 GLU A O 1
ATOM 1319 N N . ILE A 1 168 ? 12.301 2.673 -9.345 1.00 90.88 168 ILE A N 1
ATOM 1320 C CA . ILE A 1 168 ? 12.099 3.188 -10.705 1.00 90.88 168 ILE A CA 1
ATOM 1321 C C . ILE A 1 168 ? 13.323 3.993 -11.155 1.00 90.88 168 ILE A C 1
ATOM 1323 O O . ILE A 1 168 ? 13.809 3.800 -12.273 1.00 90.88 168 ILE A O 1
ATOM 1327 N N . PHE A 1 169 ? 13.862 4.881 -10.308 1.00 90.62 169 PHE A N 1
ATOM 1328 C CA . PHE A 1 169 ? 15.098 5.605 -10.621 1.00 90.62 169 PHE A CA 1
ATOM 1329 C C . PHE A 1 169 ? 16.222 4.638 -10.998 1.00 90.62 169 PHE A C 1
ATOM 1331 O O . PHE A 1 169 ? 16.916 4.851 -11.994 1.00 90.62 169 PHE A O 1
ATOM 1338 N N . TRP A 1 170 ? 16.395 3.565 -10.233 1.00 88.06 170 TRP A N 1
ATOM 1339 C CA . TRP A 1 170 ? 17.440 2.592 -10.503 1.00 88.06 170 TRP A CA 1
ATOM 1340 C C . TRP A 1 170 ? 17.203 1.846 -11.817 1.00 88.06 170 TRP A C 1
ATOM 1342 O O . TRP A 1 170 ? 18.104 1.791 -12.653 1.00 88.06 170 TRP A O 1
ATOM 1352 N N . GLN A 1 171 ? 15.986 1.344 -12.041 1.00 86.25 171 GLN A N 1
ATOM 1353 C CA . GLN A 1 171 ? 15.603 0.633 -13.266 1.00 86.25 171 GLN A CA 1
ATOM 1354 C C . GLN A 1 171 ? 15.827 1.479 -14.533 1.00 86.25 171 GLN A C 1
ATOM 1356 O O . GLN A 1 171 ? 16.233 0.945 -15.568 1.00 86.25 171 GLN A O 1
ATOM 1361 N N . LEU A 1 172 ? 15.604 2.796 -14.454 1.00 85.50 172 LEU A N 1
ATOM 1362 C CA . LEU A 1 172 ? 15.801 3.727 -15.572 1.00 85.50 172 LEU A CA 1
ATOM 1363 C C . LEU A 1 172 ? 17.273 4.058 -15.858 1.00 85.50 172 LEU A C 1
ATOM 1365 O O . LEU A 1 172 ? 17.599 4.384 -17.000 1.00 85.50 172 LEU A O 1
ATOM 1369 N N . ASN A 1 173 ? 18.148 4.021 -14.849 1.00 83.88 173 ASN A N 1
ATOM 1370 C CA . ASN A 1 173 ? 19.545 4.457 -14.978 1.00 83.88 173 ASN A CA 1
ATOM 1371 C C . ASN A 1 173 ? 20.548 3.292 -15.063 1.00 83.88 173 ASN A C 1
ATOM 1373 O O . ASN A 1 173 ? 21.643 3.476 -15.593 1.00 83.88 173 ASN A O 1
ATOM 1377 N N . PHE A 1 174 ? 20.187 2.097 -14.586 1.00 77.88 174 PHE A N 1
ATOM 1378 C CA . PHE A 1 174 ? 21.075 0.935 -14.506 1.00 77.88 174 PHE A CA 1
ATOM 1379 C C . PHE A 1 174 ? 20.357 -0.321 -15.023 1.00 77.88 174 PHE A C 1
ATOM 1381 O O . PHE A 1 174 ? 19.637 -0.990 -14.282 1.00 77.88 174 PHE A O 1
ATOM 1388 N N . SER A 1 175 ? 20.543 -0.641 -16.310 1.00 70.06 175 SER A N 1
ATOM 1389 C CA . SER A 1 175 ? 19.909 -1.794 -16.967 1.00 70.06 175 SER A CA 1
ATOM 1390 C C . SER A 1 175 ? 20.939 -2.832 -17.446 1.00 70.06 175 SER A C 1
ATOM 1392 O O . SER A 1 175 ? 21.864 -2.453 -18.169 1.00 70.06 175 SER A O 1
ATOM 1394 N N . PRO A 1 176 ? 20.772 -4.131 -17.112 1.00 64.31 176 PRO A N 1
ATOM 1395 C CA . PRO A 1 176 ? 19.763 -4.686 -16.200 1.00 64.31 176 PRO A CA 1
ATOM 1396 C C . PRO A 1 176 ? 20.052 -4.311 -14.732 1.00 64.31 176 PRO A C 1
ATOM 1398 O O . PRO A 1 176 ? 21.223 -4.154 -14.371 1.00 64.31 176 PRO A O 1
ATOM 1401 N N . PRO A 1 177 ? 19.025 -4.197 -13.866 1.00 63.31 177 PRO A N 1
ATOM 1402 C CA . PRO A 1 177 ? 19.263 -4.009 -12.444 1.00 63.31 177 PRO A CA 1
ATOM 1403 C C . PRO A 1 177 ? 20.058 -5.220 -11.928 1.00 63.31 177 PRO A C 1
ATOM 1405 O O . PRO A 1 177 ? 19.669 -6.365 -12.186 1.00 63.31 177 PRO A O 1
ATOM 1408 N N . PRO A 1 178 ? 21.188 -5.018 -11.229 1.00 65.88 178 PRO A N 1
ATOM 1409 C CA . PRO A 1 178 ? 21.922 -6.131 -10.649 1.00 65.88 178 PRO A CA 1
ATOM 1410 C C . PRO A 1 178 ? 20.994 -6.879 -9.689 1.00 65.88 178 PRO A C 1
ATOM 1412 O O . PRO A 1 178 ? 20.319 -6.237 -8.891 1.00 65.88 178 PRO A O 1
ATOM 1415 N N . LEU A 1 179 ? 21.012 -8.217 -9.665 1.00 70.44 179 LEU A N 1
ATOM 1416 C CA . LEU A 1 179 ? 20.342 -8.997 -8.602 1.00 70.44 179 LEU A CA 1
ATOM 1417 C C . LEU A 1 179 ? 20.737 -8.509 -7.194 1.00 70.44 179 LEU A C 1
ATOM 1419 O O . LEU A 1 179 ? 19.982 -8.612 -6.234 1.00 70.44 179 LEU A O 1
ATOM 1423 N N . LEU A 1 180 ? 21.933 -7.930 -7.097 1.00 71.56 180 LEU A N 1
ATOM 1424 C CA . LEU A 1 180 ? 22.472 -7.295 -5.907 1.00 71.56 180 LEU A CA 1
ATOM 1425 C C . LEU A 1 180 ? 21.655 -6.067 -5.459 1.00 71.56 180 LEU A C 1
ATOM 1427 O O . LEU A 1 180 ? 21.536 -5.848 -4.261 1.00 71.56 180 LEU A O 1
ATOM 1431 N N . PHE A 1 181 ? 21.053 -5.305 -6.380 1.00 78.69 181 PHE A N 1
ATOM 1432 C CA . PHE A 1 181 ? 20.186 -4.165 -6.056 1.00 78.69 181 PHE A CA 1
ATOM 1433 C C . PHE A 1 181 ? 18.927 -4.605 -5.304 1.00 78.69 181 PHE A C 1
ATOM 1435 O O . PHE A 1 181 ? 18.643 -4.048 -4.246 1.00 78.69 181 PHE A O 1
ATOM 1442 N N . LEU A 1 182 ? 18.251 -5.657 -5.786 1.00 75.56 182 LEU A N 1
ATOM 1443 C CA . LEU A 1 182 ? 17.091 -6.242 -5.105 1.00 75.56 182 LEU A CA 1
ATOM 1444 C C . LEU A 1 182 ? 17.462 -6.626 -3.665 1.00 75.56 182 LEU A C 1
ATOM 1446 O O . LEU A 1 182 ? 16.823 -6.200 -2.710 1.00 75.56 182 LEU A O 1
ATOM 1450 N N . SER A 1 183 ? 18.573 -7.338 -3.474 1.00 76.81 183 SER A N 1
ATOM 1451 C CA . SER A 1 183 ? 19.031 -7.718 -2.131 1.00 76.81 183 SER A CA 1
ATOM 1452 C C . SER A 1 183 ? 19.381 -6.518 -1.240 1.00 76.81 183 SER A C 1
ATOM 1454 O O . SER A 1 183 ? 19.155 -6.560 -0.031 1.00 76.81 183 SER A O 1
ATOM 1456 N N . VAL A 1 184 ? 19.936 -5.446 -1.814 1.00 86.81 184 VAL A N 1
ATOM 1457 C CA . VAL A 1 184 ? 20.346 -4.251 -1.063 1.00 86.81 184 VAL A CA 1
ATOM 1458 C C . VAL A 1 184 ? 19.147 -3.418 -0.626 1.00 86.81 184 VAL A C 1
ATOM 1460 O O . VAL A 1 184 ? 19.172 -2.927 0.499 1.00 86.81 184 VAL A O 1
ATOM 1463 N N . ILE A 1 185 ? 18.100 -3.277 -1.447 1.00 91.12 185 ILE A N 1
ATOM 1464 C CA . ILE A 1 185 ? 16.930 -2.448 -1.106 1.00 91.12 185 ILE A CA 1
ATOM 1465 C C . ILE A 1 185 ? 16.023 -3.098 -0.053 1.00 91.12 185 ILE A C 1
ATOM 1467 O O . ILE A 1 185 ? 15.391 -2.406 0.750 1.00 91.12 185 ILE A O 1
ATOM 1471 N N . TRP A 1 186 ? 16.048 -4.429 0.045 1.00 93.44 186 TRP A N 1
ATOM 1472 C CA . TRP A 1 186 ? 15.340 -5.160 1.094 1.00 93.44 186 TRP A CA 1
ATOM 1473 C C . TRP A 1 186 ? 15.888 -4.914 2.498 1.00 93.44 186 TRP A C 1
ATOM 1475 O O . TRP A 1 186 ? 15.120 -4.986 3.452 1.00 93.44 186 TRP A O 1
ATOM 1485 N N . VAL A 1 187 ? 17.177 -4.598 2.666 1.00 93.81 187 VAL A N 1
ATOM 1486 C CA . VAL A 1 187 ? 17.745 -4.305 3.996 1.00 93.81 187 VAL A CA 1
ATOM 1487 C C . VAL A 1 187 ? 17.0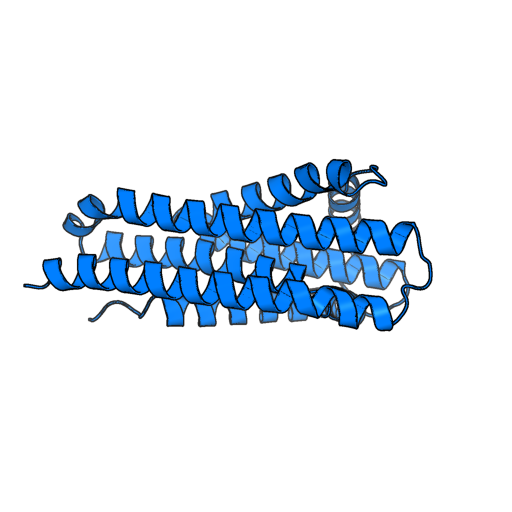87 -3.069 4.634 1.00 93.81 187 VAL A C 1
ATOM 1489 O O . VAL A 1 187 ? 16.510 -3.208 5.717 1.00 93.81 187 VAL A O 1
ATOM 1492 N N . PRO A 1 188 ? 17.099 -1.872 4.008 1.00 95.25 188 PRO A N 1
ATOM 1493 C CA . PRO A 1 188 ? 16.362 -0.727 4.529 1.00 95.25 188 PRO A CA 1
ATOM 1494 C C . PRO A 1 188 ? 14.847 -0.967 4.520 1.00 95.25 188 PRO A C 1
ATOM 1496 O O . PRO A 1 188 ? 14.182 -0.562 5.474 1.00 95.25 188 PRO A O 1
ATOM 1499 N N . GLY A 1 189 ? 14.302 -1.673 3.520 1.00 95.75 189 GLY A N 1
ATOM 1500 C CA . GLY A 1 189 ? 12.880 -2.037 3.474 1.00 95.75 189 GLY A CA 1
ATOM 1501 C C . GLY A 1 189 ? 12.432 -2.823 4.709 1.00 95.75 189 GLY A C 1
ATOM 1502 O O . GLY A 1 189 ? 11.465 -2.454 5.373 1.00 95.75 189 GLY A O 1
ATOM 1503 N N . ALA A 1 190 ? 13.178 -3.862 5.091 1.00 96.31 190 ALA A N 1
ATOM 1504 C CA . ALA A 1 190 ? 12.903 -4.688 6.264 1.00 96.31 190 ALA A CA 1
ATOM 1505 C C . ALA A 1 190 ? 12.982 -3.888 7.570 1.00 96.31 190 ALA A C 1
ATOM 1507 O O . ALA A 1 190 ? 12.124 -4.047 8.438 1.00 96.31 190 ALA A O 1
ATOM 1508 N N . ILE A 1 191 ? 13.968 -2.995 7.704 1.00 97.12 191 ILE A N 1
ATOM 1509 C CA . ILE A 1 191 ? 14.079 -2.095 8.864 1.00 97.12 191 ILE A CA 1
ATOM 1510 C C . ILE A 1 191 ? 12.827 -1.218 8.975 1.00 97.12 191 ILE A C 1
ATOM 1512 O O . ILE A 1 191 ? 12.249 -1.104 10.061 1.00 97.12 191 ILE A O 1
ATOM 1516 N N . VAL A 1 192 ? 12.377 -0.643 7.857 1.00 97.62 192 VAL A N 1
ATOM 1517 C CA . VAL A 1 192 ? 11.163 0.178 7.797 1.00 97.62 192 VAL A CA 1
ATOM 1518 C C . VAL A 1 192 ? 9.923 -0.638 8.158 1.00 97.62 192 VAL A C 1
ATOM 1520 O O . VAL A 1 192 ? 9.165 -0.218 9.030 1.00 97.62 192 VAL A O 1
ATOM 1523 N N . MET A 1 193 ? 9.741 -1.829 7.587 1.00 97.56 193 MET A N 1
ATOM 1524 C CA . MET A 1 193 ? 8.606 -2.701 7.911 1.00 97.56 193 MET A CA 1
ATOM 1525 C C . MET A 1 193 ? 8.584 -3.120 9.387 1.00 97.56 193 MET A C 1
ATOM 1527 O O . MET A 1 193 ? 7.523 -3.130 10.013 1.00 97.56 193 MET A O 1
ATOM 1531 N N . ILE A 1 194 ? 9.741 -3.422 9.985 1.00 97.94 194 ILE A N 1
ATOM 1532 C CA . ILE A 1 194 ? 9.836 -3.723 11.422 1.00 97.94 194 ILE A CA 1
ATOM 1533 C C . ILE A 1 194 ? 9.423 -2.500 12.244 1.00 97.94 194 ILE A C 1
ATOM 1535 O O . ILE A 1 194 ? 8.621 -2.626 13.173 1.00 97.94 194 ILE A O 1
ATOM 1539 N N . PHE A 1 195 ? 9.939 -1.316 11.906 1.00 97.88 195 PHE A N 1
ATOM 1540 C CA . PHE A 1 195 ? 9.584 -0.069 12.579 1.00 97.88 195 PHE A CA 1
ATOM 1541 C C . PHE A 1 195 ? 8.077 0.220 12.494 1.00 97.88 195 PHE A C 1
ATOM 1543 O O . PHE A 1 195 ? 7.439 0.446 13.527 1.00 97.88 195 PHE A O 1
ATOM 1550 N N . LEU A 1 196 ? 7.495 0.136 11.295 1.00 97.38 196 LEU A N 1
ATOM 1551 C CA . LEU A 1 196 ? 6.063 0.319 11.053 1.00 97.38 196 LEU A CA 1
ATOM 1552 C C . LEU A 1 196 ? 5.232 -0.711 11.822 1.00 97.38 196 LEU A C 1
ATOM 1554 O O . LEU A 1 196 ? 4.289 -0.342 12.517 1.00 97.38 196 LEU A O 1
ATOM 1558 N N . GLY A 1 197 ? 5.634 -1.984 11.821 1.00 96.31 197 GLY A N 1
ATOM 1559 C CA . GLY A 1 197 ? 4.957 -3.037 12.577 1.00 96.31 197 GLY A CA 1
ATOM 1560 C C . GLY A 1 197 ? 4.979 -2.807 14.093 1.00 96.31 197 GLY A C 1
ATOM 1561 O O . GLY A 1 197 ? 3.984 -3.052 14.785 1.00 96.31 197 GLY A O 1
ATOM 1562 N N . LEU A 1 198 ? 6.088 -2.304 14.644 1.00 96.31 198 LEU A N 1
ATOM 1563 C CA . LEU A 1 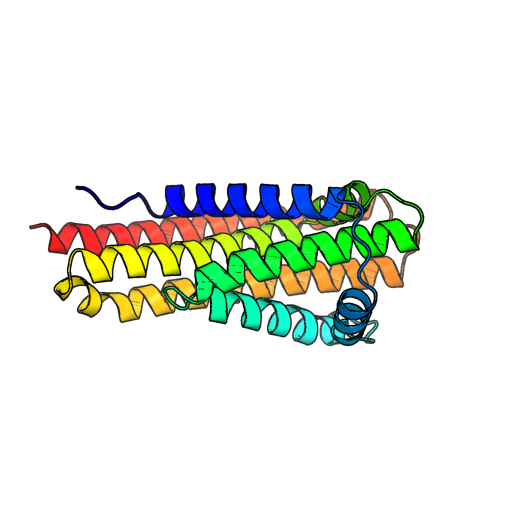198 ? 6.179 -1.928 16.060 1.00 96.31 198 LEU A CA 1
ATOM 1564 C C . LEU A 1 198 ? 5.299 -0.714 16.382 1.00 96.31 198 LEU A C 1
ATOM 1566 O O . LEU A 1 198 ? 4.605 -0.711 17.407 1.00 96.31 198 LEU A O 1
ATOM 1570 N N . LEU A 1 199 ? 5.294 0.291 15.504 1.00 95.56 199 LEU A N 1
ATOM 1571 C CA . LEU A 1 199 ? 4.458 1.479 15.633 1.00 95.56 199 LEU A CA 1
ATOM 1572 C C . LEU A 1 199 ? 2.968 1.113 15.572 1.00 95.56 199 LEU A C 1
ATOM 1574 O O . LEU A 1 199 ? 2.217 1.477 16.479 1.00 95.56 199 LEU A O 1
ATOM 1578 N N . PHE A 1 200 ? 2.562 0.290 14.606 1.00 94.62 200 PHE A N 1
ATOM 1579 C CA . PHE A 1 200 ? 1.201 -0.224 14.471 1.00 94.62 200 PHE A CA 1
ATOM 1580 C C . PHE A 1 200 ? 0.749 -0.970 15.729 1.00 94.62 200 PHE A C 1
ATOM 1582 O O . PHE A 1 200 ? -0.301 -0.676 16.301 1.00 94.62 200 PHE A O 1
ATOM 1589 N N . ARG A 1 201 ? 1.584 -1.874 16.263 1.00 93.25 201 ARG A N 1
ATOM 1590 C CA . ARG A 1 201 ? 1.298 -2.572 17.532 1.00 93.25 201 ARG A CA 1
ATOM 1591 C C . ARG A 1 201 ? 1.085 -1.602 18.694 1.00 93.25 201 ARG A C 1
ATOM 1593 O O . ARG A 1 201 ? 0.232 -1.858 19.548 1.00 93.25 201 ARG A O 1
ATOM 1600 N N . LYS A 1 202 ? 1.846 -0.506 18.758 1.00 92.56 202 LYS A N 1
ATOM 1601 C CA . LYS A 1 202 ? 1.675 0.534 19.785 1.00 92.56 202 LYS A CA 1
ATOM 1602 C C . LYS A 1 202 ? 0.334 1.257 19.625 1.00 92.56 202 LYS A C 1
ATOM 1604 O O . LYS A 1 202 ? -0.370 1.417 20.623 1.00 92.56 202 LYS A O 1
ATOM 1609 N N . ILE A 1 203 ? -0.049 1.615 18.398 1.00 90.88 203 ILE A N 1
ATOM 1610 C CA . ILE A 1 203 ? -1.351 2.233 18.089 1.00 90.88 203 ILE A CA 1
ATOM 1611 C C . ILE A 1 203 ? -2.496 1.294 18.495 1.00 90.88 203 ILE A C 1
ATOM 1613 O O . ILE A 1 203 ? -3.376 1.694 19.258 1.00 90.88 203 ILE A O 1
ATOM 1617 N N . LEU A 1 204 ? -2.428 0.014 18.114 1.00 88.44 204 LEU A N 1
ATOM 1618 C CA . LEU A 1 204 ? -3.438 -0.989 18.471 1.00 88.44 204 LEU A CA 1
ATOM 1619 C C . LEU A 1 204 ? -3.599 -1.179 19.981 1.00 88.44 204 LEU A C 1
ATOM 1621 O O . LEU A 1 204 ? -4.715 -1.334 20.474 1.00 88.44 204 LEU A O 1
ATOM 1625 N N . ARG A 1 205 ? -2.501 -1.167 20.744 1.00 87.56 205 ARG A N 1
ATOM 1626 C CA . ARG A 1 205 ? -2.569 -1.246 22.213 1.00 87.56 205 ARG A CA 1
ATOM 1627 C C . ARG A 1 205 ? -3.300 -0.041 22.803 1.00 87.56 205 ARG A C 1
ATOM 1629 O O . ARG A 1 205 ? -4.099 -0.222 23.720 1.00 87.56 205 ARG A O 1
ATOM 1636 N N . ASN A 1 206 ? -3.050 1.158 22.282 1.00 85.12 206 ASN A N 1
ATOM 1637 C CA . ASN A 1 206 ? -3.724 2.376 22.734 1.00 85.12 206 ASN A CA 1
ATOM 1638 C C . ASN A 1 206 ? -5.215 2.365 22.372 1.00 85.12 206 ASN A C 1
ATOM 1640 O O . ASN A 1 206 ? -6.042 2.673 23.227 1.00 85.12 206 ASN A O 1
ATOM 1644 N N . MET A 1 207 ? -5.557 1.917 21.161 1.00 81.12 207 MET A N 1
ATOM 1645 C CA . MET A 1 207 ? -6.943 1.683 20.742 1.00 81.12 207 MET A CA 1
ATOM 1646 C C . MET A 1 207 ? -7.652 0.712 21.688 1.00 81.12 207 MET A C 1
ATOM 1648 O O . MET A 1 207 ? -8.693 1.037 22.250 1.00 81.12 207 MET A O 1
ATOM 1652 N N . ASN A 1 208 ? -7.059 -0.455 21.947 1.00 79.50 208 ASN A N 1
ATOM 1653 C CA . ASN A 1 208 ? -7.665 -1.458 22.823 1.00 79.50 208 ASN A CA 1
ATOM 1654 C C . ASN A 1 208 ? -7.905 -0.933 24.246 1.00 79.50 208 ASN A C 1
ATOM 1656 O O . ASN A 1 208 ? -8.949 -1.233 24.815 1.00 79.50 208 ASN A O 1
ATOM 1660 N N . LYS A 1 209 ? -6.987 -0.128 24.803 1.00 78.31 209 LYS A N 1
ATOM 1661 C CA . LYS A 1 209 ? -7.164 0.511 26.121 1.00 78.31 209 LYS A CA 1
ATOM 1662 C C . LYS A 1 209 ? -8.324 1.505 26.138 1.00 78.31 209 LYS A C 1
ATOM 1664 O O . LYS A 1 209 ? -9.130 1.476 27.065 1.00 78.31 209 LYS A O 1
ATOM 1669 N N . LEU A 1 210 ? -8.418 2.356 25.112 1.00 71.50 210 LEU A N 1
ATOM 1670 C CA . LEU A 1 210 ? -9.533 3.297 24.952 1.00 71.50 210 LEU A CA 1
ATOM 1671 C C . LEU A 1 210 ? -10.875 2.561 24.894 1.00 71.50 210 LEU A C 1
ATOM 1673 O O . LEU A 1 210 ? -11.874 3.056 25.405 1.00 71.50 210 LEU A O 1
ATOM 1677 N N . PHE A 1 211 ? -10.894 1.366 24.304 1.00 66.56 211 PHE A N 1
ATOM 1678 C CA . PHE A 1 211 ? -12.119 0.607 24.080 1.00 66.56 211 PHE A CA 1
ATOM 1679 C C . PHE A 1 211 ? -12.494 -0.336 25.227 1.00 66.56 211 PHE A C 1
ATOM 1681 O O . PHE A 1 211 ? -13.682 -0.526 25.473 1.00 66.56 211 PHE A O 1
ATOM 1688 N N . SER A 1 212 ? -11.529 -0.870 25.981 1.00 66.31 212 SER A N 1
ATOM 1689 C CA . SER A 1 212 ? -11.812 -1.658 27.191 1.00 66.31 212 SER A CA 1
ATOM 1690 C C . SER A 1 212 ? -12.387 -0.814 28.331 1.00 66.31 212 SER A C 1
ATOM 1692 O O . SER A 1 212 ? -13.133 -1.336 29.152 1.00 66.31 212 SER A O 1
ATOM 1694 N N . GLY A 1 213 ? -12.073 0.487 28.374 1.00 58.34 213 GLY A N 1
ATOM 1695 C CA . GLY A 1 213 ? -12.605 1.414 29.380 1.00 58.34 213 GLY A CA 1
ATOM 1696 C C . GLY A 1 213 ? -14.069 1.822 29.173 1.00 58.34 213 GLY A C 1
ATOM 1697 O O . GLY A 1 213 ? -14.639 2.442 30.057 1.00 58.34 213 GLY A O 1
ATOM 1698 N N . ILE A 1 214 ? -14.676 1.491 28.026 1.00 53.88 214 ILE A N 1
ATOM 1699 C CA . ILE A 1 214 ? -16.078 1.820 27.692 1.00 53.88 214 ILE A CA 1
ATOM 1700 C C . ILE A 1 214 ? -17.018 0.632 27.988 1.00 53.88 214 ILE A C 1
ATOM 1702 O O . ILE A 1 214 ? -18.235 0.781 27.997 1.00 53.88 214 ILE A O 1
ATOM 1706 N N . SER A 1 215 ? -16.463 -0.566 28.204 1.00 48.91 215 SER A N 1
ATOM 17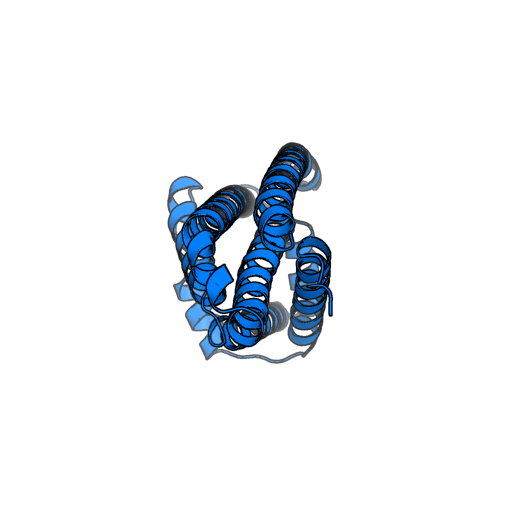07 C CA . SER A 1 215 ? -17.215 -1.790 28.525 1.00 48.91 215 SER A CA 1
ATOM 1708 C C . SER A 1 215 ? -17.375 -2.067 30.027 1.00 48.91 215 SER A C 1
ATOM 1710 O O . SER A 1 215 ? -17.863 -3.142 30.376 1.00 48.91 215 SER A O 1
ATOM 1712 N N . ALA A 1 216 ? -16.935 -1.142 30.883 1.00 44.19 216 ALA A N 1
ATOM 1713 C CA . ALA A 1 216 ? -17.166 -1.134 32.328 1.00 44.19 216 ALA A CA 1
ATOM 1714 C C . ALA A 1 216 ? -18.179 -0.035 32.661 1.00 44.19 216 ALA A C 1
ATOM 1716 O O . ALA A 1 216 ? -19.028 -0.284 33.542 1.00 44.19 216 ALA A O 1
#

Foldseek 3Di:
DDQDQLVVQLVVLLVVLVVLLLCLLQVLAADPVLLVVVVVLQFPDLALVRRLVSQLVVLLVLLVQLLAAPRNVVSSSVVSNSNSNNLSNVCVVVVHRSSVSVVVCVLFLLVVLSSSLSSLSNSNNVSVVVCVVPPVVVVVVVVVLSVLSSVLSSVSSSVSSSSVSVVSSCVVPPPPRPPVNSVVSVVVSVVVVVVSVVSVVVSSVVVVVVVVVVVD

Radius of gyration: 18.51 Å; chains: 1; bounding box: 47×28×57 Å